Protein 8S1X (pdb70)

Secondary structure (DSSP, 8-state):
-PPPPP-TT-GGGGPPPBPPS---HHHHHHHHHHHHHHHHTT-SEEEGGGGT--BSEEEEE--TTS--EEEEEEEEEEES-S--EEEEE--TTSTT--EEEEE-SEEEEEEE-TTS-EEEEEEETHHHHHHHHHHHHHTT--GGGGS-HHHHHHHHHHHHHHHHHH-/-HHHHHHHHHH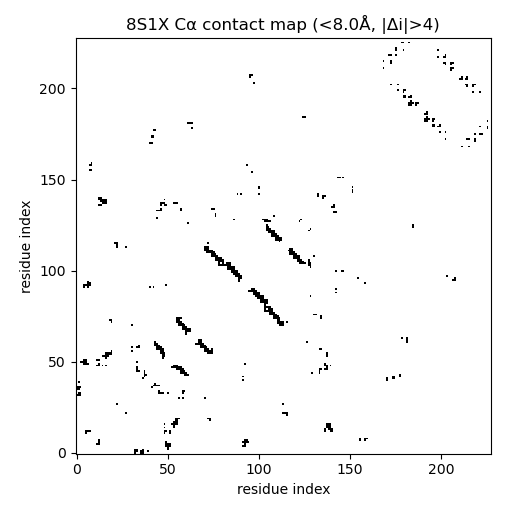HHHHHHHH--SHHHHHHHHHHHHHHHHHHHTT-HHHHHHHHHHHHHHHT-

Structure (mmCIF, N/CA/C/O backbone):
data_8S1X
#
_entry.id   8S1X
#
_cell.length_a   49.440
_cell.length_b   75.010
_cell.length_c   83.160
_cell.angle_alpha   90.000
_cell.angle_beta   90.000
_cell.angle_gamma   90.000
#
_symmetry.space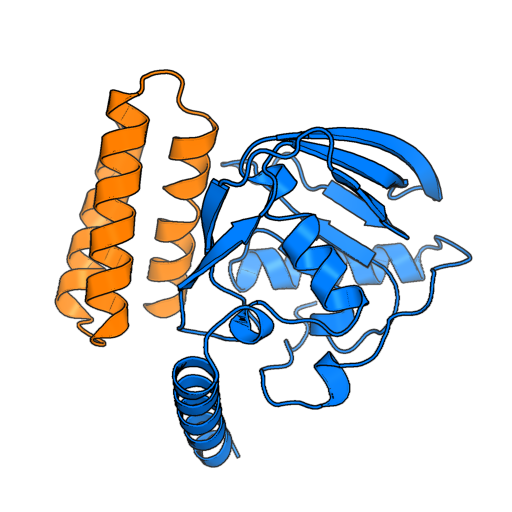_group_name_H-M   'P 21 21 21'
#
loop_
_entity.id
_entity.type
_entity.pdbx_description
1 polymer 'Peptide deformylase'
2 polymer DBAct553_1
3 non-polymer 'ZINC ION'
4 non-polymer ACTINONIN
5 non-polymer 'FORMIC ACID'
6 non-polymer 'PHOSPHATE ION'
7 non-polymer 'POTASSIUM ION'
8 water water
#
loop_
_atom_site.group_PDB
_atom_site.id
_atom_site.type_symbol
_atom_site.label_atom_id
_atom_site.label_alt_id
_atom_site.label_comp_id
_atom_site.label_asym_id
_atom_site.label_entity_id
_atom_site.label_seq_id
_atom_site.pdbx_PDB_ins_code
_atom_site.Cartn_x
_atom_site.Cartn_y
_atom_site.Cartn_z
_atom_site.occupancy
_atom_site.B_iso_or_equiv
_atom_site.auth_seq_id
_atom_site.auth_comp_id
_atom_site.auth_asym_id
_atom_site.auth_atom_id
_atom_site.pdbx_PDB_model_num
ATOM 1 N N . ALA A 1 2 ? 6.09200 -2.18100 30.33200 1.000 55.98566 2 ALA A N 1
ATOM 2 C CA . ALA A 1 2 ? 7.36700 -2.87100 30.13400 1.000 52.28258 2 ALA A CA 1
ATOM 3 C C . ALA A 1 2 ? 7.18100 -4.06300 29.18900 1.000 50.40341 2 ALA A C 1
ATOM 4 O O . ALA A 1 2 ? 6.08100 -4.60500 29.08700 1.000 50.47974 2 ALA A O 1
ATOM 10 N N . ILE A 1 3 ? 8.25000 -4.46900 28.50600 1.000 44.47902 3 ILE A N 1
ATOM 11 C CA . ILE A 1 3 ? 8.19500 -5.62000 27.61100 1.000 49.45856 3 ILE A CA 1
ATOM 12 C C . ILE A 1 3 ? 8.46700 -6.88100 28.42200 1.000 49.39013 3 ILE A C 1
ATOM 13 O O . ILE A 1 3 ? 9.49200 -6.97400 29.10000 1.000 55.96197 3 ILE A O 1
ATOM 29 N N . LEU A 1 4 ? 7.57200 -7.84600 28.33800 1.000 41.05755 4 LEU A N 1
ATOM 30 C CA . LEU A 1 4 ? 7.70200 -9.11800 29.02200 1.000 49.41382 4 LEU A CA 1
ATOM 31 C C . LEU A 1 4 ? 8.28800 -10.18300 28.09700 1.000 52.65631 4 LEU A C 1
ATOM 32 O O . LEU A 1 4 ? 8.10900 -10.14800 26.87500 1.000 49.88756 4 LEU A O 1
ATOM 48 N N . ASN A 1 5 ? 8.99000 -11.13700 28.69600 1.000 47.77152 5 ASN A N 1
ATOM 49 C CA . ASN A 1 5 ? 9.51800 -12.27100 27.95300 1.000 44.68167 5 ASN A CA 1
ATOM 50 C C . ASN A 1 5 ? 8.39900 -13.25100 27.60700 1.000 48.95850 5 ASN A C 1
ATOM 51 O O . ASN A 1 5 ? 7.55000 -13.56900 28.44700 1.000 47.19250 5 ASN A O 1
ATOM 62 N N . ILE A 1 6 ? 8.41100 -13.73700 26.36500 1.000 41.20494 6 ILE A N 1
ATOM 63 C CA . ILE A 1 6 ? 7.40800 -14.66900 25.87500 1.000 41.48655 6 ILE A CA 1
ATOM 64 C C . ILE A 1 6 ? 7.98400 -16.07900 25.89800 1.000 46.03183 6 ILE A C 1
ATOM 65 O O . ILE A 1 6 ? 9.01000 -16.35100 25.26400 1.000 48.32158 6 ILE A O 1
ATOM 81 N N . LEU A 1 7 ? 7.32000 -16.98100 26.61900 1.000 47.95049 7 LEU A N 1
ATOM 82 C CA . LEU A 1 7 ? 7.72800 -18.38100 26.64100 1.000 41.26811 7 LEU A CA 1
ATOM 83 C C . LEU A 1 7 ? 7.52600 -19.02400 25.27000 1.000 40.86016 7 LEU A C 1
ATOM 84 O O . LEU A 1 7 ? 6.59900 -18.68600 24.53000 1.000 44.21583 7 LEU A O 1
ATOM 100 N N . GLU A 1 8 ? 8.39700 -19.97200 24.94100 1.000 41.16809 8 GLU A N 1
ATOM 101 C CA . GLU A 1 8 ? 8.33700 -20.68100 23.66200 1.000 48.76637 8 GLU A CA 1
ATOM 102 C C . GLU A 1 8 ? 8.24800 -22.18700 23.84900 1.000 48.38475 8 GLU A C 1
ATOM 103 O O . GLU A 1 8 ? 8.99600 -22.76400 24.64700 1.000 44.45007 8 GLU A O 1
ATOM 115 N N . PHE A 1 9 ? 7.34900 -22.81500 23.09200 1.000 45.03435 9 PHE A N 1
ATOM 116 C CA . PHE A 1 9 ? 7.30000 -24.26500 22.94500 1.000 41.92608 9 PHE A CA 1
ATOM 117 C C . PHE A 1 9 ? 8.70900 -24.79600 22.69000 1.000 46.58453 9 PHE A C 1
ATOM 118 O O . PHE A 1 9 ? 9.45300 -24.20300 21.90300 1.000 49.06115 9 PHE A O 1
ATOM 135 N N . PRO A 1 10 ? 9.12400 -25.89400 23.33500 1.000 46.33977 10 PRO A N 1
ATOM 136 C CA . PRO A 1 10 ? 8.38900 -26.80300 24.23400 1.000 52.43260 10 PRO A CA 1
ATOM 137 C C . PRO A 1 10 ? 8.52400 -26.53000 25.73100 1.000 52.14046 10 PRO A C 1
ATOM 138 O O . PRO A 1 10 ? 8.51100 -27.46400 26.53400 1.000 55.93039 10 PRO A O 1
ATOM 149 N N . ASP A 1 11 ? 8.63200 -25.26800 26.14500 1.000 49.61121 11 ASP A N 1
ATOM 150 C CA . ASP A 1 11 ? 8.68700 -24.93200 27.56200 1.000 50.07442 11 ASP A CA 1
ATOM 151 C C . ASP A 1 11 ? 7.47300 -25.51200 28.29300 1.000 51.11139 11 ASP A C 1
ATOM 152 O O . ASP A 1 11 ? 6.32900 -25.21700 27.91400 1.000 46.97405 11 ASP A O 1
ATOM 161 N N . PRO A 1 12 ? 7.67600 -26.29000 29.36200 1.000 50.98506 12 PRO A N 1
ATOM 162 C CA . PRO A 1 12 ? 6.52600 -26.92000 30.03300 1.000 51.79568 12 PRO A CA 1
ATOM 163 C C . PRO A 1 12 ? 5.62100 -25.93900 30.75300 1.000 52.97740 12 PRO A C 1
ATOM 164 O O . PRO A 1 12 ? 4.48000 -26.29400 31.07600 1.000 51.69567 12 PRO A O 1
ATOM 175 N N . ARG A 1 13 ? 6.09100 -24.73400 31.03900 1.000 50.31393 13 ARG A N 1
ATOM 176 C CA . ARG A 1 13 ? 5.25100 -23.77000 31.73300 1.000 52.94056 13 ARG A CA 1
ATOM 177 C C . ARG A 1 13 ? 4.10100 -23.29700 30.85900 1.000 47.76099 13 ARG A C 1
ATOM 178 O O . ARG A 1 13 ? 3.10800 -22.79700 31.39000 1.000 50.06127 13 ARG A O 1
ATOM 199 N N . LEU A 1 14 ? 4.20100 -23.46200 29.53900 1.000 47.17408 14 LEU A N 1
ATOM 200 C CA . LEU A 1 14 ? 3.05900 -23.17600 28.68500 1.000 40.29167 14 LEU A CA 1
ATOM 201 C C . LEU A 1 14 ? 1.93500 -24.19200 28.84200 1.000 43.79999 14 LEU A C 1
ATOM 202 O O . LEU A 1 14 ? 0.85200 -23.98200 28.27200 1.000 45.36860 14 LEU A O 1
ATOM 218 N N . ARG A 1 15 ? 2.16000 -25.29400 29.56900 1.000 43.13675 15 ARG A N 1
ATOM 219 C CA . ARG A 1 15 ? 1.09800 -26.27100 29.79800 1.000 44.58166 15 ARG A CA 1
ATOM 220 C C . ARG A 1 15 ? 0.33600 -26.00200 31.09400 1.000 50.90610 15 ARG A C 1
ATOM 221 O O . ARG A 1 15 ? -0.59400 -26.75100 31.41900 1.000 53.82751 15 ARG A O 1
ATOM 242 N N . THR A 1 16 ? 0.71500 -24.96700 31.83600 1.000 50.02179 16 THR A N 1
ATOM 243 C CA . THR A 1 16 ? 0.02700 -24.61400 33.06800 1.000 53.96963 16 THR A CA 1
ATOM 244 C C . THR A 1 16 ? -1.38200 -24.12900 32.76300 1.000 52.88002 16 THR A C 1
ATOM 245 O O . THR A 1 16 ? -1.60300 -23.34800 31.83300 1.000 47.90311 16 THR A O 1
ATOM 256 N N . ILE A 1 17 ? -2.33800 -24.58400 33.55800 1.000 51.46670 17 ILE A N 1
ATOM 257 C CA . ILE A 1 17 ? -3.71100 -24.10000 33.45400 1.000 52.75106 17 ILE A CA 1
ATOM 258 C C . ILE A 1 17 ? -3.83700 -22.84500 34.30700 1.000 53.33271 17 ILE A C 1
ATOM 259 O O . ILE A 1 17 ? -3.61300 -22.88900 35.52100 1.000 51.35616 17 ILE A O 1
ATOM 275 N N . ALA A 1 18 ? -4.21200 -21.73500 33.68600 1.000 47.26356 18 ALA A N 1
ATOM 276 C CA . ALA A 1 18 ? -4.26200 -20.46800 34.39500 1.000 52.68526 18 ALA A CA 1
ATOM 277 C C . ALA A 1 18 ? -5.42100 -20.44200 35.39200 1.000 53.86435 18 ALA A C 1
ATOM 278 O O . ALA A 1 18 ? -6.48100 -21.03900 35.16700 1.000 52.60631 18 ALA A O 1
ATOM 285 N N . LYS A 1 19 ? -5.21200 -19.75400 36.48200 1.000 52.48261 19 LYS A N 1
ATOM 286 C CA . LYS A 1 19 ? -6.21300 -19.58700 37.52100 1.000 51.82727 19 LYS A CA 1
ATOM 287 C C . LYS A 1 19 ? -7.07500 -18.35800 37.24800 1.000 52.08256 19 LYS A C 1
ATOM 288 O O . LYS A 1 19 ? -6.59300 -17.34900 36.72400 1.000 54.64076 19 LYS A O 1
ATOM 307 N N . PRO A 1 20 ? -8.36100 -18.39400 37.60500 1.000 60.32302 20 PRO A N 1
ATOM 308 C CA . PRO A 1 20 ? -9.20700 -17.20800 37.39700 1.000 59.29658 20 PRO A CA 1
ATOM 309 C C . PRO A 1 20 ? -8.73000 -16.02000 38.22000 1.000 60.74413 20 PRO A C 1
ATOM 310 O O . PRO A 1 20 ? -8.20200 -16.17100 39.32100 1.000 55.57245 20 PRO A O 1
ATOM 321 N N . VAL A 1 21 ? -8.91900 -14.83100 37.66000 1.000 58.14118 21 VAL A N 1
ATOM 322 C CA . VAL A 1 21 ? -8.72800 -13.58500 38.39700 1.000 60.31776 21 VAL A CA 1
ATOM 323 C C . VAL A 1 21 ? -9.93400 -13.37500 39.29200 1.000 62.54960 21 VAL A C 1
ATOM 324 O O . VAL A 1 21 ? -11.07900 -13.48400 38.84300 1.000 66.29479 21 VAL A O 1
ATOM 337 N N . GLU A 1 22 ? -9.68900 -13.09500 40.56500 1.000 64.84198 22 GLU A N 1
ATOM 338 C CA . GLU A 1 22 ? -10.77400 -12.85500 41.50400 1.000 75.19059 22 GLU A CA 1
ATOM 339 C C . GLU A 1 22 ? -11.02200 -11.37900 41.74700 1.000 75.87489 22 GLU A C 1
ATOM 340 O O . GLU A 1 22 ? -12.15100 -10.99900 42.06700 1.000 80.20962 22 GLU A O 1
ATOM 352 N N . VAL A 1 23 ? -10.00500 -10.54100 41.56400 1.000 72.70082 23 VAL A N 1
ATOM 353 C CA . VAL A 1 23 ? -10.13000 -9.10000 41.74100 1.000 75.02215 23 VAL A CA 1
ATOM 354 C C . VAL A 1 23 ? -9.37700 -8.41500 40.60900 1.000 67.86603 23 VAL A C 1
ATOM 355 O O . VAL A 1 23 ? -8.20700 -8.72600 40.36700 1.000 66.55008 23 VAL A O 1
ATOM 368 N N . VAL A 1 24 ? -10.03800 -7.49200 39.91400 1.000 64.94989 24 VAL A N 1
ATOM 369 C CA . VAL A 1 24 ? -9.43700 -6.73200 38.83600 1.000 62.53381 24 VAL A CA 1
ATOM 370 C C . VAL A 1 24 ? -8.93600 -5.42500 39.44700 1.000 73.20351 24 VAL A C 1
ATOM 371 O O . VAL A 1 24 ? -9.63300 -4.40500 39.43200 1.000 79.56480 24 VAL A O 1
ATOM 384 N N . ASP A 1 25 ? -7.73000 -5.46200 40.00400 1.000 72.21919 25 ASP A N 1
ATOM 385 C CA . ASP A 1 25 ? -7.13900 -4.30900 40.65300 1.000 74.65369 25 ASP A CA 1
ATOM 386 C C . ASP A 1 25 ? -6.14200 -3.63000 39.71600 1.000 75.49589 25 ASP A C 1
ATOM 387 O O . ASP A 1 25 ? -5.97100 -4.01100 38.55600 1.00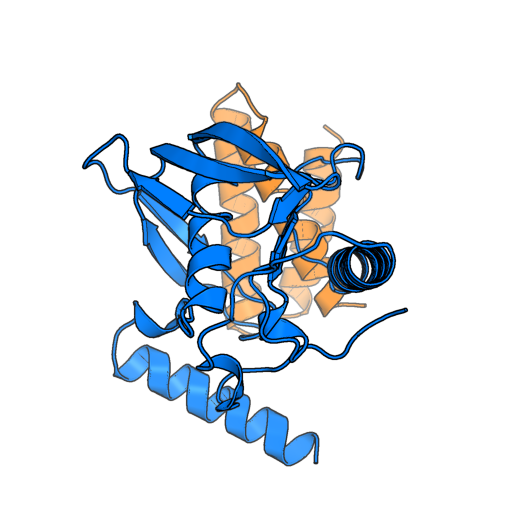0 69.29778 25 ASP A O 1
ATOM 396 N N . ASP A 1 26 ? -5.48000 -2.59200 40.23100 1.000 76.61708 26 ASP A N 1
ATOM 397 C CA . ASP A 1 26 ? -4.51300 -1.86100 39.42000 1.000 80.22278 26 ASP A CA 1
ATOM 398 C C . ASP A 1 26 ? -3.30600 -2.72200 39.07500 1.000 73.15088 26 ASP A C 1
ATOM 399 O O . ASP A 1 26 ? -2.66200 -2.49300 38.04400 1.000 70.24526 26 ASP A O 1
ATOM 408 N N . ALA A 1 27 ? -2.97500 -3.69800 39.92500 1.000 66.90802 27 ALA A N 1
ATOM 409 C CA . ALA A 1 27 ? -1.92500 -4.64700 39.57900 1.000 70.76901 27 ALA A CA 1
ATOM 410 C C . ALA A 1 27 ? -2.32000 -5.50200 38.37600 1.000 66.68431 27 ALA A C 1
ATOM 411 O O . ALA A 1 27 ? -1.45400 -5.88900 37.58300 1.000 64.75776 27 ALA A O 1
ATOM 418 N N . VAL A 1 28 ? -3.60700 -5.81500 38.23100 1.000 60.09405 28 VAL A N 1
ATOM 419 C CA . VAL A 1 28 ? -4.05300 -6.52000 37.03500 1.000 58.07802 28 VAL A CA 1
ATOM 420 C C . VAL A 1 28 ? -3.94600 -5.60500 35.82000 1.000 59.52029 28 VAL A C 1
ATOM 421 O O . VAL A 1 28 ? -3.45200 -6.01700 34.76100 1.000 54.94343 28 VAL A O 1
ATOM 434 N N . ARG A 1 29 ? -4.37800 -4.34600 35.96100 1.000 59.60451 29 ARG A N 1
ATOM 435 C CA . ARG A 1 29 ? -4.32100 -3.40600 34.84700 1.000 62.61803 29 ARG A CA 1
ATOM 436 C C . ARG A 1 29 ? -2.88900 -3.09400 34.44000 1.000 57.65428 29 ARG A C 1
ATOM 437 O O . ARG A 1 29 ? -2.62600 -2.83000 33.25900 1.000 53.52221 29 ARG A O 1
ATOM 458 N N . GLN A 1 30 ? -1.96000 -3.11200 35.39300 1.000 51.91675 30 GLN A N 1
ATOM 459 C CA . GLN A 1 30 ? -0.55700 -2.91400 35.06000 1.000 53.06689 30 GLN A CA 1
ATOM 460 C C . GLN A 1 30 ? -0.02300 -4.08300 34.24800 1.000 54.40916 30 GLN A C 1
ATOM 461 O O . GLN A 1 30 ? 0.74500 -3.88600 33.29200 1.000 52.19573 30 GLN A O 1
ATOM 475 N N . LEU A 1 31 ? -0.42400 -5.30300 34.61700 1.000 44.43427 31 LEU A N 1
ATOM 476 C CA . LEU A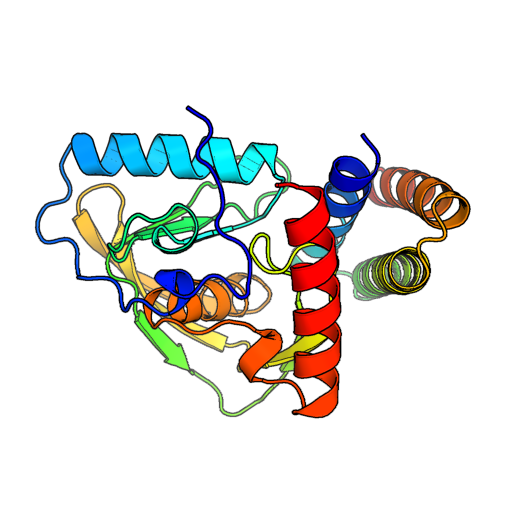 1 31 ? -0.06100 -6.48000 33.84300 1.000 44.86327 31 LEU A CA 1
ATOM 477 C C . LEU A 1 31 ? -0.65400 -6.40800 32.44200 1.000 50.45079 31 LEU A C 1
ATOM 478 O O . LEU A 1 31 ? 0.01700 -6.72100 31.44700 1.000 44.46323 31 LEU A O 1
ATOM 494 N N . ILE A 1 32 ? -1.93000 -6.02500 32.35500 1.000 45.39755 32 ILE A N 1
ATOM 495 C CA . ILE A 1 32 ? -2.57100 -5.86000 31.05100 1.000 46.60559 32 ILE A CA 1
ATOM 496 C C . ILE A 1 32 ? -1.79700 -4.85400 30.20100 1.000 48.56635 32 ILE A C 1
ATOM 497 O O . ILE A 1 32 ? -1.50300 -5.10500 29.02000 1.000 44.98697 32 ILE A O 1
ATOM 513 N N . ASP A 1 33 ? -1.41200 -3.72400 30.79600 1.000 41.76553 33 ASP A N 1
ATOM 514 C CA . ASP A 1 33 ? -0.66800 -2.71700 30.03500 1.000 45.24490 33 ASP A CA 1
ATOM 515 C C . ASP A 1 33 ? 0.66600 -3.27000 29.53700 1.000 46.86351 33 ASP A C 1
ATOM 516 O O . ASP A 1 33 ? 1.08600 -2.97700 28.40900 1.000 43.41836 33 ASP A O 1
ATOM 525 N N . ASP A 1 34 ? 1.36000 -4.06900 30.36500 1.000 44.66062 34 ASP A N 1
ATOM 526 C CA . ASP A 1 34 ? 2.59800 -4.67900 29.89300 1.000 43.55785 34 ASP A CA 1
ATOM 527 C C . ASP A 1 34 ? 2.31900 -5.73000 28.82100 1.000 42.12084 34 ASP A C 1
ATOM 528 O O . ASP A 1 34 ? 3.10600 -5.88000 27.88300 1.000 40.36800 34 ASP A O 1
ATOM 537 N N . MET A 1 35 ? 1.20600 -6.46800 28.94400 1.000 40.14692 35 MET A N 1
ATOM 538 C CA . MET A 1 35 ? 0.85900 -7.45200 27.92300 1.000 40.20745 35 MET A CA 1
ATOM 539 C C . MET A 1 35 ? 0.61300 -6.77800 26.58000 1.000 37.93613 35 MET A C 1
ATOM 540 O O . MET A 1 35 ? 1.04400 -7.28600 25.53800 1.000 38.60463 35 MET A O 1
ATOM 554 N N . PHE A 1 36 ? -0.04800 -5.61700 26.58100 1.000 38.21248 36 PHE A N 1
ATOM 555 C CA . PHE A 1 36 ? -0.28600 -4.89600 25.33300 1.000 40.92596 36 PHE A CA 1
ATOM 556 C C . PHE A 1 36 ? 1.02600 -4.41600 24.72000 1.000 42.98673 36 PHE A C 1
ATOM 557 O O . PHE A 1 36 ? 1.27900 -4.60700 23.52200 1.000 39.68371 36 PHE A O 1
ATOM 574 N N . GLU A 1 37 ? 1.87000 -3.77700 25.53100 1.000 39.53369 37 GLU A N 1
ATOM 575 C CA . GLU A 1 37 ? 3.17900 -3.35400 25.05000 1.000 44.93960 37 GLU A CA 1
ATOM 576 C C . GLU A 1 37 ? 3.94800 -4.51800 24.42700 1.000 41.27863 37 GLU A C 1
ATOM 577 O O . GLU A 1 37 ? 4.53000 -4.37600 23.34700 1.000 39.63107 37 GLU A O 1
ATOM 589 N N . THR A 1 38 ? 3.98600 -5.66700 25.11700 1.000 39.65475 38 THR A N 1
ATOM 590 C CA . THR A 1 38 ? 4.67600 -6.84700 24.60000 1.000 41.40233 38 THR A CA 1
ATOM 591 C C . THR A 1 38 ? 4.06100 -7.29000 23.27900 1.000 41.66552 38 THR A C 1
ATOM 592 O O . THR A 1 38 ? 4.76600 -7.57600 22.30900 1.000 39.93637 38 THR A O 1
ATOM 603 N N . MET A 1 39 ? 2.72800 -7.34900 23.23700 1.000 38.92309 39 MET A N 1
ATOM 604 C CA . MET A 1 39 ? 2.01200 -7.76300 22.03500 1.000 36.94390 39 MET A CA 1
ATOM 605 C C . MET A 1 39 ? 2.29600 -6.82500 20.87000 1.000 40.47854 39 MET A C 1
ATOM 606 O O . MET A 1 39 ? 2.64600 -7.27100 19.76500 1.000 40.75752 39 MET A O 1
ATOM 620 N N . TYR A 1 40 ? 2.14000 -5.51500 21.08400 1.000 40.48643 40 TYR A N 1
ATOM 621 C CA . TYR A 1 40 ? 2.34600 -4.58600 19.97800 1.000 43.40257 40 TYR A CA 1
ATOM 622 C C . TYR A 1 40 ? 3.77900 -4.62500 19.46300 1.000 46.52926 40 TYR A C 1
ATOM 623 O O . TYR A 1 40 ? 4.01500 -4.38500 18.27000 1.000 40.90227 40 TYR A O 1
ATOM 641 N N . GLU A 1 41 ? 4.74100 -4.90600 20.33900 1.000 41.33654 41 GLU A N 1
ATOM 642 C CA . GLU A 1 41 ? 6.14800 -4.90600 19.94000 1.000 53.54326 41 GLU A CA 1
ATOM 643 C C . GLU A 1 41 ? 6.57600 -6.20300 19.26100 1.000 48.46897 41 GLU A C 1
ATOM 644 O O . GLU A 1 41 ? 7.55400 -6.19900 18.51000 1.000 46.99248 41 GLU A O 1
ATOM 656 N N . ALA A 1 42 ? 5.86900 -7.30000 19.49600 1.000 40.14955 42 ALA A N 1
ATOM 657 C CA . ALA A 1 42 ? 6.29500 -8.59700 18.97000 1.000 44.64219 42 ALA A CA 1
ATOM 658 C C . ALA A 1 42 ? 6.50000 -8.59500 17.45400 1.000 43.24992 42 ALA A C 1
ATOM 659 O O . ALA A 1 42 ? 7.57900 -9.00700 17.00300 1.000 42.38403 42 ALA A O 1
ATOM 666 N N . PRO A 1 43 ? 5.53500 -8.20100 16.62000 1.000 38.93625 43 PRO A N 1
ATOM 667 C CA . PRO A 1 43 ? 4.14100 -7.86400 16.88500 1.000 38.93362 43 PRO A CA 1
ATOM 668 C C . PRO A 1 43 ? 3.20600 -9.06700 16.78700 1.000 38.70990 43 PRO A C 1
ATOM 669 O O . PRO A 1 43 ? 3.48300 -10.03200 16.07500 1.000 39.48368 43 PRO A O 1
ATOM 680 N N . GLY A 1 44 ? 2.09300 -9.00000 17.51900 1.000 33.90143 44 GLY A N 1
ATOM 681 C CA . GLY A 1 44 ? 1.02400 -9.96900 17.40700 1.000 39.01784 44 GLY A CA 1
ATOM 682 C C . GLY A 1 44 ? -0.30400 -9.25800 17.57600 1.000 37.55450 44 GLY A C 1
ATOM 683 O O . GLY A 1 44 ? -0.33900 -8.07000 17.88300 1.000 38.43882 44 GLY A O 1
ATOM 687 N N . ILE A 1 45 ? -1.40300 -9.99700 17.36200 1.000 35.23580 45 ILE A N 1
ATOM 688 C CA . ILE A 1 45 ? -2.72100 -9.40300 17.52000 1.000 36.64387 45 ILE A CA 1
ATOM 689 C C . ILE A 1 45 ? -3.41700 -9.83500 18.79400 1.000 36.27277 45 ILE A C 1
ATOM 690 O O . ILE A 1 45 ? -4.52900 -9.36000 19.07700 1.000 38.93098 45 ILE A O 1
ATOM 706 N N . GLY A 1 46 ? -2.80300 -10.69900 19.57800 1.000 36.40436 46 GLY A N 1
ATOM 707 C CA . GLY A 1 46 ? -3.36500 -11.11200 20.85200 1.000 34.17778 46 GLY A CA 1
ATOM 708 C C . GLY A 1 46 ? -2.25900 -11.64700 21.71800 1.000 35.67796 46 GLY A C 1
ATOM 709 O O . GLY A 1 46 ? -1.15500 -11.89600 21.24600 1.000 38.13615 46 GLY A O 1
ATOM 713 N N . LEU A 1 47 ? -2.55800 -11.80200 23.01100 1.000 38.54146 47 LEU A N 1
ATOM 714 C CA . LEU A 1 47 ? -1.59700 -12.39200 23.92900 1.000 36.14644 47 LEU A CA 1
ATOM 715 C C . LEU A 1 47 ? -2.35400 -12.88300 25.15800 1.000 42.66827 47 LEU A C 1
ATOM 716 O O . LEU A 1 47 ? -3.25400 -12.20000 25.64400 1.000 39.14943 47 LEU A O 1
ATOM 732 N N . ALA A 1 48 ? -1.96600 -14.05400 25.64500 1.000 34.86207 48 ALA A N 1
ATOM 733 C CA . ALA A 1 48 ? -2.48100 -14.63400 26.88100 1.000 42.32350 48 ALA A CA 1
ATOM 734 C C . ALA A 1 48 ? -1.42200 -14.55300 27.97200 1.000 39.76793 48 ALA A C 1
ATOM 735 O O . ALA A 1 48 ? -0.22900 -14.67300 27.69700 1.000 40.00480 48 ALA A O 1
ATOM 742 N N . ALA A 1 49 ? -1.85800 -14.31900 29.21600 1.000 39.42578 49 ALA A N 1
ATOM 743 C CA . ALA A 1 49 ? -0.89700 -14.15400 30.29800 1.000 43.18413 49 ALA A CA 1
ATOM 744 C C . ALA A 1 49 ? -0.00800 -15.38800 30.46300 1.000 45.74759 49 ALA A C 1
ATOM 745 O O . ALA A 1 49 ? 1.17000 -15.25800 30.83700 1.000 41.29179 49 ALA A O 1
ATOM 752 N N . THR A 1 50 ? -0.55000 -16.57800 30.20400 1.000 39.60738 50 THR A N 1
ATOM 753 C CA . THR A 1 50 ? 0.24900 -17.79700 30.23700 1.000 38.82308 50 THR A CA 1
ATOM 754 C C . THR A 1 50 ? 1.53100 -17.63400 29.42100 1.000 42.29454 50 THR A C 1
ATOM 755 O O . THR A 1 50 ? 2.59400 -18.14200 29.80100 1.000 42.87356 50 THR A O 1
ATOM 766 N N . GLN A 1 51 ? 1.45100 -16.92600 28.29100 1.000 42.94725 51 GLN A N 1
ATOM 767 C CA . GLN A 1 51 ? 2.60300 -16.78500 27.41500 1.000 35.95694 51 GLN A CA 1
ATOM 768 C C . GLN A 1 51 ? 3.70200 -15.92200 28.01700 1.000 40.75752 51 GLN A C 1
ATOM 769 O O . GLN A 1 51 ? 4.84700 -16.00300 27.56100 1.000 43.56838 51 GLN A O 1
ATOM 783 N N . VAL A 1 52 ? 3.38500 -15.08100 29.00100 1.000 40.83911 52 VAL A N 1
ATOM 784 C CA . VAL A 1 52 ? 4.39900 -14.25300 29.65300 1.000 42.79987 52 VAL A CA 1
ATOM 785 C C . VAL A 1 52 ? 4.61700 -14.78600 31.06600 1.000 43.21571 52 VAL A C 1
ATOM 786 O O . VAL A 1 52 ? 5.03300 -14.04900 31.97000 1.000 42.89725 52 VAL A O 1
ATOM 799 N N . ASN A 1 53 ? 4.35400 -16.07400 31.24300 1.000 46.95563 53 ASN A N 1
ATOM 800 C CA . ASN A 1 53 ? 4.61400 -16.80100 32.49000 1.000 45.07646 53 ASN A CA 1
ATOM 801 C C . ASN A 1 53 ? 3.81500 -16.25500 33.66200 1.000 46.19238 53 ASN A C 1
ATOM 802 O O . ASN A 1 53 ? 4.26200 -16.31600 34.81000 1.000 48.84007 53 ASN A O 1
ATOM 813 N N . VAL A 1 54 ? 2.63600 -15.70300 33.40100 1.000 46.46610 54 VAL A N 1
ATOM 814 C CA . VAL A 1 54 ? 1.72200 -15.27200 34.45700 1.000 51.40880 54 VAL A CA 1
ATOM 815 C C . VAL A 1 54 ? 0.46400 -16.11300 34.29100 1.000 51.46143 54 VAL A C 1
ATOM 816 O O . VAL A 1 54 ? -0.25600 -15.98300 33.29600 1.000 48.39001 54 VAL A O 1
ATOM 829 N N . HIS A 1 55 ? 0.20100 -16.99200 35.23800 1.000 47.95838 55 HIS A N 1
ATOM 830 C CA . HIS A 1 55 ? -0.78500 -18.05500 35.01700 1.000 50.81399 55 HIS A CA 1
ATOM 831 C C . HIS A 1 55 ? -2.12400 -17.67200 35.63400 1.000 55.55929 55 HIS A C 1
ATOM 832 O O . HIS A 1 55 ? -2.66800 -18.31700 36.52800 1.000 55.47770 55 HIS A O 1
ATOM 846 N N . LYS A 1 56 ? -2.63000 -16.55400 35.09900 1.000 51.49038 56 LYS A N 1
ATOM 847 C CA . LYS A 1 56 ? -3.94300 -16.00500 35.39600 1.000 50.93505 56 LYS A CA 1
ATOM 848 C C . LYS A 1 56 ? -4.72000 -15.88700 34.09300 1.000 51.71146 56 LYS A C 1
ATOM 849 O O . LYS A 1 56 ? -4.12700 -15.75200 33.01000 1.000 46.18185 56 LYS A O 1
ATOM 868 N N . ARG A 1 57 ? -6.04900 -15.91900 34.19400 1.000 50.38236 57 ARG A N 1
ATOM 869 C CA . ARG A 1 57 ? -6.90300 -16.02200 32.99800 1.000 51.22719 57 ARG A CA 1
ATOM 870 C C . ARG A 1 57 ? -7.16700 -14.61900 32.45600 1.000 49.10852 57 ARG A C 1
ATOM 871 O O . ARG A 1 57 ? -8.19300 -13.98700 32.72900 1.000 46.79508 57 ARG A O 1
ATOM 892 N N . ILE A 1 58 ? -6.20500 -14.13600 31.66200 1.000 44.43691 58 ILE A N 1
ATOM 893 C CA . ILE A 1 58 ? -6.20400 -12.78100 31.12000 1.000 43.93685 58 ILE A CA 1
ATOM 894 C C . ILE A 1 58 ? -5.74300 -12.85700 29.67800 1.000 44.66325 58 ILE A C 1
ATOM 895 O O . ILE A 1 58 ? -4.70400 -13.46100 29.39000 1.000 44.53692 58 ILE A O 1
ATOM 911 N N . VAL A 1 59 ? -6.52400 -12.261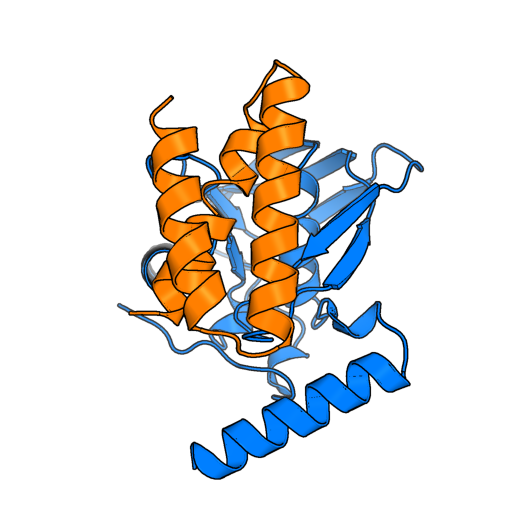00 28.78300 1.000 40.36010 59 VAL A N 1
ATOM 912 C CA . VAL A 1 59 ? -6.21000 -12.17900 27.36100 1.000 43.43416 59 VAL A CA 1
ATOM 913 C C . VAL A 1 59 ? -6.36400 -10.74400 26.89300 1.000 46.62664 59 VAL A C 1
ATOM 914 O O . VAL A 1 59 ? -7.31500 -10.05000 27.29000 1.000 42.83145 59 VAL A O 1
ATOM 927 N N . VAL A 1 60 ? -5.43200 -10.29500 26.03400 1.000 40.24693 60 VAL A N 1
ATOM 928 C CA . VAL A 1 60 ? -5.52600 -8.99000 25.41200 1.000 38.14931 60 VAL A CA 1
ATOM 929 C C . VAL A 1 60 ? -5.50100 -9.20000 23.90800 1.000 41.26811 60 VAL A C 1
ATOM 930 O O . VAL A 1 60 ? -5.02200 -10.22700 23.41300 1.000 35.82272 60 VAL A O 1
ATOM 943 N N . MET A 1 61 ? -5.98400 -8.19200 23.18500 1.000 39.35735 61 MET A N 1
ATOM 944 C CA . MET A 1 61 ? -6.15700 -8.30200 21.74600 1.000 39.66791 61 MET A CA 1
ATOM 945 C C . MET A 1 61 ? -6.28200 -6.91300 21.14700 1.000 37.16235 61 MET A C 1
ATOM 946 O O . MET A 1 61 ? -6.74900 -5.98100 21.81100 1.000 38.59673 61 MET A O 1
ATOM 960 N N . ASP A 1 62 ? -5.87200 -6.77800 19.88300 1.000 33.21977 62 ASP A N 1
ATOM 961 C CA . ASP A 1 62 ? -6.19600 -5.57900 19.12000 1.000 34.54098 62 ASP A CA 1
ATOM 962 C C . ASP A 1 62 ? -6.28900 -5.98400 17.65500 1.000 38.79939 62 ASP A C 1
ATOM 963 O O . ASP A 1 62 ? -5.26400 -6.32300 17.04900 1.000 37.51502 62 ASP A O 1
ATOM 972 N N . LEU A 1 63 ? -7.50900 -5.97900 17.10200 1.000 37.41501 63 LEU A N 1
ATOM 973 C CA . LEU A 1 63 ? -7.73400 -6.35000 15.70800 1.000 36.61755 63 LEU A CA 1
ATOM 974 C C . LEU A 1 63 ? -8.00100 -5.13100 14.82000 1.000 45.02908 63 LEU A C 1
ATOM 975 O O . LEU A 1 63 ? -8.51900 -5.27900 13.70900 1.000 44.12898 63 LEU A O 1
ATOM 991 N N . SER A 1 64 ? -7.65000 -3.95000 15.28500 1.000 40.49170 64 SER A N 1
ATOM 992 C CA . SER A 1 64 ? -7.78700 -2.72300 14.52300 1.000 48.17946 64 SER A CA 1
ATOM 993 C C . SER A 1 64 ? -6.51600 -2.44700 13.73100 1.000 46.42136 64 SER A C 1
ATOM 994 O O . SER A 1 64 ? -5.41300 -2.77400 14.15200 1.000 45.02908 64 SER A O 1
ATOM 1002 N N . GLU A 1 65 ? -6.68400 -1.83800 12.56300 1.000 47.10565 65 GLU A N 1
ATOM 1003 C CA . GLU A 1 65 ? -5.52500 -1.50100 11.74000 1.000 50.65081 65 GLU A CA 1
ATOM 1004 C C . GLU A 1 65 ? -4.72600 -0.34400 12.31100 1.000 54.01174 65 GLU A C 1
ATOM 1005 O O . GLU A 1 65 ? -3.53000 -0.25000 12.02000 1.000 63.07862 65 GLU A O 1
ATOM 1017 N N . ASP A 1 66 ? -5.33800 0.49300 13.16700 1.000 52.96951 66 ASP A N 1
ATOM 1018 C CA . ASP A 1 66 ? -4.68000 1.67400 13.73000 1.000 54.79078 66 ASP A CA 1
ATOM 1019 C C . ASP A 1 66 ? -4.51100 1.60300 15.24500 1.000 55.73563 66 ASP A C 1
ATOM 1020 O O . ASP A 1 66 ? -4.35500 2.64200 15.89300 1.000 57.58059 66 ASP A O 1
ATOM 1029 N N . LYS A 1 67 ? -4.52600 0.40700 15.83200 1.000 57.84641 67 LYS A N 1
ATOM 1030 C CA . LYS A 1 67 ? -4.30000 0.25100 17.27100 1.000 49.17432 67 LYS A CA 1
ATOM 1031 C C . LYS A 1 67 ? -5.30200 1.05500 18.09200 1.000 49.82439 67 LYS A C 1
ATOM 1032 O O . LYS A 1 67 ? -4.96700 1.57500 19.17200 1.000 50.02968 67 LYS A O 1
ATOM 1051 N N . SER A 1 68 ? -6.52700 1.18400 17.59000 1.000 47.33989 68 SER A N 1
ATOM 1052 C CA . SER A 1 68 ? -7.55400 2.00200 18.22300 1.000 50.12706 68 SER A CA 1
ATOM 1053 C C . SER A 1 68 ? -8.55500 1.19500 19.04700 1.000 45.64231 68 SER A C 1
ATOM 1054 O O . SER A 1 68 ? -9.37000 1.79800 19.75300 1.000 45.92393 68 SER A O 1
ATOM 1062 N N . GLU A 1 69 ? -8.51000 -0.12500 18.99200 1.000 39.51000 69 GLU A N 1
ATOM 1063 C CA . GLU A 1 69 ? -9.49800 -0.97800 19.66200 1.000 45.03961 69 GLU A CA 1
ATOM 1064 C C . GLU A 1 69 ? -8.82500 -2.07500 20.48000 1.000 41.26284 69 GLU A C 1
ATOM 1065 O O . GLU A 1 69 ? -9.12900 -3.25500 20.33200 1.000 40.01269 69 GLU A O 1
ATOM 1077 N N . PRO A 1 70 ? -7.93200 -1.71200 21.39100 1.000 41.22336 70 PRO A N 1
ATOM 1078 C CA . PRO A 1 70 ? -7.41700 -2.71400 22.33500 1.000 39.48368 70 PRO A CA 1
ATOM 1079 C C . PRO A 1 70 ? -8.56800 -3.30900 23.13500 1.000 40.29957 70 PRO A C 1
ATOM 1080 O O . PRO A 1 70 ? -9.48300 -2.59700 23.56000 1.000 41.86555 70 PRO A O 1
ATOM 1091 N N . ARG A 1 71 ? -8.54400 -4.62000 23.30100 1.000 42.19190 71 ARG A N 1
ATOM 1092 C CA . ARG A 1 71 ? -9.62300 -5.33800 23.97600 1.000 42.39456 71 ARG A CA 1
ATOM 1093 C C . ARG A 1 71 ? -9.05800 -6.21500 25.08700 1.000 40.33905 71 ARG A C 1
ATOM 1094 O O . ARG A 1 71 ? -7.99800 -6.83100 24.93300 1.000 41.17862 71 ARG A O 1
ATOM 1115 N N . VAL A 1 72 ? -9.78200 -6.27700 26.20100 1.000 40.04691 72 VAL A N 1
ATOM 1116 C CA . VAL A 1 72 ? -9.39200 -7.05000 27.36800 1.000 38.10983 72 VAL A CA 1
ATOM 1117 C C . VAL A 1 72 ? -10.44900 -8.11600 27.61700 1.000 38.87045 72 VAL A C 1
ATOM 1118 O O . VAL A 1 72 ? -11.64800 -7.81500 27.60100 1.000 45.41597 72 VAL A O 1
ATOM 1131 N N . PHE A 1 73 ? -10.00700 -9.34700 27.86400 1.000 40.95228 73 PHE A N 1
ATOM 1132 C CA . PHE A 1 73 ? -10.88300 -10.47100 28.19400 1.000 42.14979 73 PHE A CA 1
ATOM 1133 C C . PHE A 1 73 ? -10.32900 -11.13500 29.44500 1.000 42.69196 73 PHE A C 1
ATOM 1134 O O . PHE A 1 73 ? -9.30300 -11.81900 29.39900 1.000 44.38427 73 PHE A O 1
ATOM 1151 N N . ILE A 1 74 ? -11.00600 -10.92700 30.57100 1.000 48.24263 74 ILE A N 1
ATOM 1152 C CA . ILE A 1 74 ? -10.60900 -11.50700 31.84700 1.000 48.74532 74 ILE A CA 1
ATOM 1153 C C . ILE A 1 74 ? -11.56000 -12.65900 32.15800 1.000 41.78133 74 ILE A C 1
ATOM 1154 O O . ILE A 1 74 ? -12.77600 -12.53200 31.98100 1.000 47.93996 74 ILE A O 1
ATOM 1170 N N . ASN A 1 75 ? -11.00600 -13.78400 32.59700 1.000 42.16295 75 ASN A N 1
ATOM 1171 C CA . ASN A 1 75 ? -11.75800 -15.01500 32.81300 1.000 48.32158 75 ASN A CA 1
ATOM 1172 C C . ASN A 1 75 ? -12.61900 -15.34700 31.58300 1.000 48.39264 75 ASN A C 1
ATOM 1173 O O . ASN A 1 75 ? -13.82600 -15.56100 31.71000 1.000 50.04021 75 ASN A O 1
ATOM 1184 N N . PRO A 1 76 ? -12.01100 -15.41900 30.40200 1.000 45.31070 76 PRO A N 1
ATOM 1185 C CA . PRO A 1 76 ? -12.79700 -15.62400 29.18600 1.000 45.15541 76 PRO A CA 1
ATOM 1186 C C . PRO A 1 76 ? -13.28700 -17.05100 29.05400 1.000 45.77654 76 PRO A C 1
ATOM 1187 O O . PRO A 1 76 ? -12.62100 -18.00400 29.45300 1.000 51.06139 76 PRO A O 1
ATOM 1198 N N . GLU A 1 77 ? -14.45700 -17.18500 28.45200 1.000 45.27911 77 GLU A N 1
ATOM 1199 C CA . GLU A 1 77 ? -15.01200 -18.45800 28.03200 1.000 54.26703 77 GLU A CA 1
ATOM 1200 C C . GLU A 1 77 ? -15.64100 -18.25200 26.66500 1.000 52.42734 77 GLU A C 1
ATOM 1201 O O . GLU A 1 77 ? -16.06900 -17.14200 26.33100 1.000 51.04559 77 GLU A O 1
ATOM 1213 N N . PHE A 1 78 ? -15.65700 -19.31500 25.85900 1.000 46.44767 78 PHE A N 1
ATOM 1214 C CA . PHE A 1 78 ? -16.29400 -19.26500 24.55000 1.000 48.28737 78 PHE A CA 1
ATOM 1215 C C . PHE A 1 78 ? -17.11800 -20.52800 24.35100 1.000 49.47172 78 PHE A C 1
ATOM 1216 O O . PHE A 1 78 ? -16.84600 -21.57100 24.95000 1.000 51.19824 78 PHE A O 1
ATOM 1233 N N . GLU A 1 79 ? -18.15000 -20.40800 23.51100 1.000 48.60056 79 GLU A N 1
ATOM 1234 C CA . GLU A 1 79 ? -19.05600 -21.49900 23.19500 1.000 54.45916 79 GLU A CA 1
ATOM 1235 C C . GLU A 1 79 ? -19.36600 -21.37300 21.70600 1.000 51.34037 79 GLU A C 1
ATOM 1236 O O . GLU A 1 79 ? -19.78900 -20.29600 21.25600 1.000 55.70142 79 GLU A O 1
ATOM 1248 N N . PRO A 1 80 ? -19.16500 -22.43100 20.91800 1.000 56.85682 80 PRO A N 1
ATOM 1249 C CA . PRO A 1 80 ? -19.49400 -22.35100 19.48500 1.000 57.40951 80 PRO A CA 1
ATOM 1250 C C . PRO A 1 80 ? -20.96700 -22.05900 19.24300 1.000 58.87548 80 PRO A C 1
ATOM 1251 O O . PRO A 1 80 ? -21.84100 -22.57200 19.94000 1.000 61.25734 80 PRO A O 1
ATOM 1262 N N . LEU A 1 81 ? -21.23500 -21.23100 18.22800 1.000 59.71242 81 LEU A N 1
ATOM 1263 C CA . LEU A 1 81 ? -22.58800 -20.98100 17.74700 1.000 62.79700 81 LEU A CA 1
ATOM 1264 C C . LEU A 1 81 ? -22.82800 -21.59400 16.36600 1.000 70.65058 81 LEU A C 1
ATOM 1265 O O . LEU A 1 81 ? -23.76900 -21.20100 15.66700 1.000 72.33499 81 LEU A O 1
ATOM 1281 N N . THR A 1 82 ? -21.98300 -22.54000 15.95700 1.000 66.28953 82 THR A N 1
ATOM 1282 C CA . THR A 1 82 ? -22.14700 -23.23900 14.69200 1.000 62.63909 82 THR A CA 1
ATOM 1283 C C . THR A 1 82 ? -21.35700 -24.53400 14.76700 1.000 65.38152 82 THR A C 1
ATOM 1284 O O . THR A 1 82 ? -20.35800 -24.62700 15.48300 1.000 65.54207 82 THR A O 1
ATOM 1295 N N . GLU A 1 83 ? -21.81400 -25.53000 14.02600 1.000 67.53441 83 GLU A N 1
ATOM 1296 C CA . GLU A 1 83 ? -21.03900 -26.74600 13.82200 1.000 71.85598 83 GLU A CA 1
ATOM 1297 C C . GLU A 1 83 ? -20.13900 -26.64500 12.59900 1.000 66.61062 83 GLU A C 1
ATOM 1298 O O . GLU A 1 83 ? -19.31400 -27.53600 12.38000 1.000 70.69005 83 GLU A O 1
ATOM 1310 N N . ASP A 1 84 ? -20.27300 -25.58200 11.81000 1.000 67.60811 84 ASP A N 1
ATOM 1311 C CA . ASP A 1 84 ? -19.39500 -25.37700 10.66800 1.000 69.94786 84 ASP A CA 1
ATOM 1312 C C . ASP A 1 84 ? -17.96500 -25.14400 11.13900 1.000 66.96856 84 ASP A C 1
ATOM 1313 O O . ASP A 1 84 ? -17.72000 -24.44600 12.13200 1.000 59.24131 84 ASP A O 1
ATOM 1322 N N . MET A 1 85 ? -17.02500 -25.73900 10.42200 1.000 70.87955 85 MET A N 1
ATOM 1323 C CA . MET A 1 85 ? -15.60700 -25.61300 10.71400 1.000 71.61385 85 MET A CA 1
ATOM 1324 C C . MET A 1 85 ? -14.94000 -24.86500 9.57600 1.000 70.84007 85 MET A C 1
ATOM 1325 O O . MET A 1 85 ? -15.19300 -25.15500 8.40200 1.000 72.05601 85 MET A O 1
ATOM 1339 N N . ASP A 1 86 ? -14.10400 -23.90400 9.92800 1.000 59.49661 86 ASP A N 1
ATOM 1340 C CA . ASP A 1 86 ? -13.30400 -23.18400 8.96200 1.000 56.39097 86 ASP A CA 1
ATOM 1341 C C . ASP A 1 86 ? -11.83300 -23.33700 9.31200 1.000 58.71757 86 ASP A C 1
ATOM 1342 O O . ASP A 1 86 ? -11.45700 -23.57100 10.46700 1.000 58.12013 86 ASP A O 1
ATOM 1351 N N . GLN A 1 87 ? -11.01100 -23.16700 8.29800 1.000 55.28821 87 GLN A N 1
ATOM 1352 C CA . GLN A 1 87 ? -9.56900 -23.25300 8.41100 1.000 58.02011 87 GLN A CA 1
ATOM 1353 C C . GLN A 1 87 ? -8.96000 -21.86400 8.48300 1.000 49.46909 87 GLN A C 1
ATOM 1354 O O . GLN A 1 87 ? -9.38600 -20.95300 7.77400 1.000 49.78228 87 GLN A O 1
ATOM 1368 N N . TYR A 1 88 ? -7.95300 -21.71000 9.33600 1.000 47.54517 88 TYR A N 1
ATOM 1369 C CA . TYR A 1 88 ? -7.17000 -20.49200 9.36900 1.000 43.31046 88 TYR A CA 1
ATOM 1370 C C . TYR A 1 88 ? -5.71000 -20.86200 9.59300 1.000 43.13675 88 TYR A C 1
ATOM 1371 O O . TYR A 1 88 ? -5.40100 -21.68900 10.45100 1.000 44.32110 88 TYR A O 1
ATOM 1389 N N . GLN A 1 89 ? -4.81800 -20.24400 8.82700 1.000 40.40221 89 GLN A N 1
ATOM 1390 C CA . GLN A 1 89 ? -3.38600 -20.51700 8.95800 1.000 40.50222 89 GLN A CA 1
ATOM 1391 C C . GLN A 1 89 ? -2.83700 -19.65400 10.08900 1.000 41.74711 89 GLN A C 1
ATOM 1392 O O . GLN A 1 89 ? -2.66700 -18.44200 9.93000 1.000 45.83444 89 GLN A O 1
ATOM 1406 N N . GLU A 1 90 ? -2.56000 -20.28400 11.22100 1.000 38.21248 90 GLU A N 1
ATOM 1407 C CA . GLU A 1 90 ? -2.23400 -19.60300 12.45700 1.000 39.80740 90 GLU A CA 1
ATOM 1408 C C . GLU A 1 90 ? -0.75100 -19.68700 12.77100 1.000 39.00731 90 GLU A C 1
ATOM 1409 O O . GLU A 1 90 ? -0.11700 -20.71200 12.51800 1.000 42.54984 90 GLU A O 1
ATOM 1421 N N . GLY A 1 91 ? -0.21400 -18.59000 13.30800 1.000 36.71493 91 GLY A N 1
ATOM 1422 C CA . GLY A 1 91 ? 1.06600 -18.59600 13.97300 1.000 39.24155 91 GLY A CA 1
ATOM 1423 C C . GLY A 1 91 ? 0.87100 -18.20900 15.43300 1.000 38.99152 91 GLY A C 1
ATOM 1424 O O . GLY A 1 91 ? -0.22000 -17.82800 15.85600 1.000 36.62808 91 GLY A O 1
ATOM 1428 N N . CYS A 1 92 ? 1.94800 -18.31900 16.19900 1.000 37.69663 92 CYS A N 1
ATOM 1429 C CA . CYS A 1 92 ? 1.87600 -18.12000 17.63700 1.000 38.66516 92 CYS A CA 1
ATOM 1430 C C . CYS A 1 92 ? 3.21000 -17.56300 18.09400 1.000 39.82846 92 CYS A C 1
ATOM 1431 O O . CYS A 1 92 ? 4.25600 -18.08900 17.70700 1.000 37.92560 92 CYS A O 1
ATOM 1438 N N . LEU A 1 93 ? 3.17300 -16.50700 18.91000 1.000 35.62006 93 LEU A N 1
ATOM 1439 C CA . LEU A 1 93 ? 4.43000 -15.95300 19.41700 1.000 36.95706 93 LEU A CA 1
ATOM 1440 C C . LEU A 1 93 ? 5.16900 -16.95300 20.30000 1.000 41.26811 93 LEU A C 1
ATOM 1441 O O . LEU A 1 93 ? 6.38700 -16.83900 20.47300 1.000 40.00743 93 LEU A O 1
ATOM 1457 N N . SER A 1 94 ? 4.47400 -17.94400 20.85600 1.000 38.36249 94 SER A N 1
ATOM 1458 C CA . SER A 1 94 ? 5.15700 -19.00500 21.59700 1.000 38.91782 94 SER A CA 1
ATOM 1459 C C . SER A 1 94 ? 5.60300 -20.16400 20.71200 1.000 41.31285 94 SER A C 1
ATOM 1460 O O . SER A 1 94 ? 6.22800 -21.09800 21.21800 1.000 43.21308 94 SER A O 1
ATOM 1468 N N . VAL A 1 95 ? 5.27700 -20.14900 19.42200 1.000 40.04954 95 VAL A N 1
ATOM 1469 C CA . VAL A 1 95 ? 5.77600 -21.16400 18.49000 1.000 40.01006 95 VAL A CA 1
ATOM 1470 C C . VAL A 1 95 ? 6.37400 -20.38800 17.32000 1.000 43.19465 95 VAL A C 1
ATOM 1471 O O . VAL A 1 95 ? 5.90200 -20.51000 16.18200 1.000 40.61013 95 VAL A O 1
ATOM 1484 N N . PRO A 1 96 ? 7.40100 -19.58000 17.55400 1.000 46.68981 96 PRO A N 1
ATOM 1485 C CA . PRO A 1 96 ? 7.78700 -18.55700 16.56200 1.000 43.50522 96 PRO A CA 1
ATOM 1486 C C . PRO A 1 96 ? 8.32000 -19.16100 15.26900 1.000 45.84760 96 PRO A C 1
ATOM 1487 O O . PRO A 1 96 ? 9.17500 -20.04500 15.28400 1.000 44.33163 96 PRO A O 1
ATOM 1498 N N . GLY A 1 97 ? 7.81400 -18.65700 14.14300 1.000 48.08471 97 GLY A N 1
ATOM 1499 C CA . GLY A 1 97 ? 8.31600 -19.01800 12.83500 1.000 47.79520 97 GLY A CA 1
ATOM 1500 C C . GLY A 1 97 ? 7.53100 -20.08400 12.10800 1.000 50.80083 97 GLY A C 1
ATOM 1501 O O . GLY A 1 97 ? 7.92000 -20.46100 10.98900 1.000 46.05289 97 GLY A O 1
ATOM 1505 N N . PHE A 1 98 ? 6.44300 -20.58100 12.69100 1.000 38.41776 98 PHE A N 1
ATOM 1506 C CA . PHE A 1 98 ? 5.66600 -21.65600 12.10400 1.000 38.94414 98 PHE A CA 1
ATOM 1507 C C . PHE A 1 98 ? 4.23100 -21.19700 11.94900 1.000 42.22348 98 PHE A C 1
ATOM 1508 O O . PHE A 1 98 ? 3.68100 -20.54700 12.84300 1.000 44.73431 98 PHE A O 1
ATOM 1525 N N . TYR A 1 99 ? 3.64800 -21.50500 10.79500 1.000 40.11797 99 TYR A N 1
ATOM 1526 C CA . TYR A 1 99 ? 2.30300 -21.05000 10.45200 1.000 40.63908 99 TYR A CA 1
ATOM 1527 C C . TYR A 1 99 ? 1.59200 -22.24400 9.83200 1.000 41.04966 99 TYR A C 1
ATOM 1528 O O . TYR A 1 99 ? 2.02600 -22.74400 8.79500 1.000 40.96807 99 TYR A O 1
ATOM 1546 N N . GLU A 1 100 ? 0.52800 -22.71700 10.47500 1.000 39.58633 100 GLU A N 1
ATOM 1547 C CA . GLU A 1 100 ? -0.13300 -23.93500 10.04000 1.000 41.03650 100 GLU A CA 1
ATOM 1548 C C . GLU A 1 100 ? -1.64200 -23.79100 10.14200 1.000 39.15996 100 GLU A C 1
ATOM 1549 O O . GLU A 1 100 ? -2.17000 -23.10900 11.02900 1.000 38.60726 100 GLU A O 1
ATOM 1561 N N . ASN A 1 101 ? -2.33400 -24.46500 9.23400 1.000 41.11809 101 ASN A N 1
ATOM 1562 C CA . ASN A 1 101 ? -3.78900 -24.46100 9.24200 1.000 40.68646 101 ASN A CA 1
ATOM 1563 C C . ASN A 1 101 ? -4.34600 -25.22000 10.44200 1.000 39.71529 101 ASN A C 1
ATOM 1564 O O . ASN A 1 101 ? -3.90700 -26.34200 10.74500 1.000 43.07622 101 ASN A O 1
ATOM 1575 N N . VAL A 1 102 ? -5.32100 -24.60500 11.09900 1.000 36.84652 102 VAL A N 1
ATOM 1576 C CA . VAL A 1 102 ? -6.03100 -25.16900 12.23800 1.000 43.28677 102 VAL A CA 1
ATOM 1577 C C . VAL A 1 102 ? -7.52000 -25.02500 11.94900 1.000 47.22935 102 VAL A C 1
ATOM 1578 O O . VAL A 1 102 ? -7.96100 -23.96200 11.50400 1.000 41.61552 102 VAL A O 1
ATOM 1591 N N . ASP A 1 103 ? -8.29400 -26.07700 12.23000 1.000 44.86327 103 ASP A N 1
ATOM 1592 C CA . ASP A 1 103 ? -9.73100 -26.06300 11.99300 1.000 46.37925 103 ASP A CA 1
ATOM 1593 C C . ASP A 1 103 ? -10.44800 -25.64600 13.26500 1.000 44.06581 103 ASP A C 1
ATOM 1594 O O . ASP A 1 103 ? -10.22100 -26.22800 14.32800 1.000 45.47651 103 ASP A O 1
ATOM 1603 N N . ARG A 1 104 ? -11.28200 -24.61400 13.16600 1.000 44.67115 104 ARG A N 1
ATOM 1604 C CA . ARG A 1 104 ? -11.99800 -24.09500 14.32100 1.000 41.83660 104 ARG A CA 1
ATOM 1605 C C . ARG A 1 104 ? -13.36300 -23.59100 13.87800 1.000 50.95874 104 ARG A C 1
ATOM 1606 O O . ARG A 1 104 ? -13.51000 -23.13400 12.73700 1.000 47.93996 104 ARG A O 1
ATOM 1627 N N . PRO A 1 105 ? -14.36200 -23.61900 14.76000 1.000 47.84258 105 PRO A N 1
ATOM 1628 C CA . PRO A 1 105 ? -15.60100 -22.87200 14.49200 1.000 58.24909 105 PRO A CA 1
ATOM 1629 C C . PRO A 1 105 ? -15.27800 -21.39900 14.33700 1.000 55.81459 105 PRO A C 1
ATOM 1630 O O . PRO A 1 105 ? -14.50200 -20.84600 15.10900 1.000 50.22707 105 PRO A O 1
ATOM 1641 N N . GLN A 1 106 ? -15.88400 -20.75300 13.34700 1.000 53.31429 106 GLN A N 1
ATOM 1642 C CA . GLN A 1 106 ? -15.67500 -19.31900 13.17700 1.000 56.06198 106 GLN A CA 1
ATOM 1643 C C . GLN A 1 106 ? -16.91200 -18.51000 13.54000 1.000 48.87691 106 GLN A C 1
ATOM 1644 O O . GLN A 1 106 ? -17.06000 -17.37600 13.08800 1.000 50.55606 106 GLN A O 1
ATOM 1658 N N . LYS A 1 107 ? -17.78100 -19.06100 14.38400 1.000 50.86399 107 LYS A N 1
ATOM 1659 C CA . LYS A 1 107 ? -18.81500 -18.28500 15.05800 1.000 52.36681 107 LYS A CA 1
ATOM 1660 C C . LYS A 1 107 ? -18.93300 -18.79600 16.48500 1.000 51.26404 107 LYS A C 1
ATOM 1661 O O . LYS A 1 107 ? -19.25000 -19.97100 16.70100 1.000 56.86471 107 LYS A O 1
ATOM 1680 N N . VAL A 1 108 ? -18.67300 -17.91900 17.46400 1.000 51.70094 108 VAL A N 1
ATOM 1681 C CA . VAL A 1 108 ? -18.70100 -18.29600 18.86900 1.000 50.96927 108 VAL A CA 1
ATOM 1682 C C . VAL A 1 108 ? -19.29200 -17.16400 19.70000 1.000 53.84593 108 VAL A C 1
ATOM 1683 O O . VAL A 1 108 ? -19.30700 -16.00100 19.29000 1.000 55.04607 108 VAL A O 1
ATOM 1696 N N . ARG A 1 109 ? -19.78100 -17.52700 20.88600 1.000 49.80071 109 ARG A N 1
ATOM 1697 C CA . ARG A 1 109 ? -20.16700 -16.55900 21.90400 1.000 54.53812 109 ARG A CA 1
ATOM 1698 C C . ARG A 1 109 ? -19.04700 -16.45100 22.93100 1.000 52.30890 109 ARG A C 1
ATOM 1699 O O . ARG A 1 109 ? -18.59500 -17.46900 23.46500 1.000 51.52460 109 ARG A O 1
ATOM 1720 N N . ILE A 1 110 ? -18.62200 -15.22100 23.21300 1.000 51.81674 110 ILE A N 1
ATOM 1721 C CA . ILE A 1 110 ? -17.61400 -14.93100 24.22400 1.000 51.06928 110 ILE A CA 1
ATOM 1722 C C . ILE A 1 110 ? -18.32400 -14.42200 25.47300 1.000 51.01664 110 ILE A C 1
ATOM 1723 O O . ILE A 1 110 ? -19.20100 -13.55700 25.37900 1.000 51.94044 110 ILE A O 1
ATOM 1739 N N . LYS A 1 111 ? -17.93900 -14.94700 26.63600 1.000 52.14836 111 LYS A N 1
ATOM 1740 C CA . LYS A 1 111 ? -18.29300 -14.37300 27.92900 1.000 56.58310 111 LYS A CA 1
ATOM 1741 C C . LYS A 1 111 ? -17.00300 -14.08900 28.69100 1.000 53.55905 111 LYS A C 1
ATOM 1742 O O . LYS A 1 111 ? -16.11300 -14.94300 28.74600 1.000 54.13807 111 LYS A O 1
ATOM 1761 N N . ALA A 1 112 ? -16.89400 -12.89900 29.27000 1.000 51.06928 112 ALA A N 1
ATOM 1762 C CA . ALA A 1 112 ? -15.70900 -12.54900 30.04000 1.000 51.62198 112 ALA A CA 1
ATOM 1763 C C . ALA A 1 112 ? -16.01900 -11.34100 30.90900 1.000 53.94068 112 ALA A C 1
ATOM 1764 O O . ALA A 1 112 ? -17.13600 -10.81200 30.90100 1.000 52.72211 112 ALA A O 1
ATOM 1771 N N . LEU A 1 113 ? -15.01000 -10.91700 31.66600 1.000 51.32194 113 LEU A N 1
ATOM 1772 C CA . LEU A 1 113 ? -15.02500 -9.65600 32.38900 1.000 56.24885 113 LEU A CA 1
ATOM 1773 C C . LEU A 1 113 ? -14.18600 -8.64200 31.62200 1.000 53.63538 113 LEU A C 1
ATOM 1774 O O . LEU A 1 113 ? -13.19200 -9.00100 30.99400 1.000 46.57401 113 LEU A O 1
ATOM 1790 N N . ASP A 1 114 ? -14.58200 -7.37600 31.69100 1.000 48.85586 114 ASP A N 1
ATOM 1791 C CA . ASP A 1 114 ? -13.86000 -6.33600 30.97600 1.000 47.79784 114 ASP A CA 1
ATOM 1792 C C . ASP A 1 114 ? -12.77800 -5.74800 31.88500 1.000 50.78240 114 ASP A C 1
ATOM 1793 O O . ASP A 1 114 ? -12.53900 -6.22100 33.00500 1.000 49.23222 114 ASP A O 1
ATOM 1802 N N . ARG A 1 115 ? -12.10800 -4.70000 31.40400 1.000 49.01377 115 ARG A N 1
ATOM 1803 C CA . ARG A 1 115 ? -10.96100 -4.16000 32.11600 1.000 47.68730 115 ARG A CA 1
ATOM 1804 C C . ARG A 1 115 ? -11.33700 -3.55900 33.46300 1.000 55.96724 115 ARG A C 1
ATOM 1805 O O . ARG A 1 115 ? -10.43800 -3.30900 34.27000 1.000 53.81698 115 ARG A O 1
ATOM 1826 N N . ASP A 1 116 ? -12.62900 -3.33400 33.71600 1.000 54.92764 116 ASP A N 1
ATOM 1827 C CA . ASP A 1 116 ? -13.12000 -2.86000 35.00600 1.000 58.41227 116 ASP A CA 1
ATOM 1828 C C . ASP A 1 116 ? -13.62100 -3.98300 35.90000 1.000 63.59710 116 ASP A C 1
ATOM 1829 O O . ASP A 1 116 ? -14.06200 -3.71100 37.02000 1.000 63.26811 116 ASP A O 1
ATOM 1838 N N . GLY A 1 117 ? -13.59400 -5.22800 35.42600 1.000 58.58597 11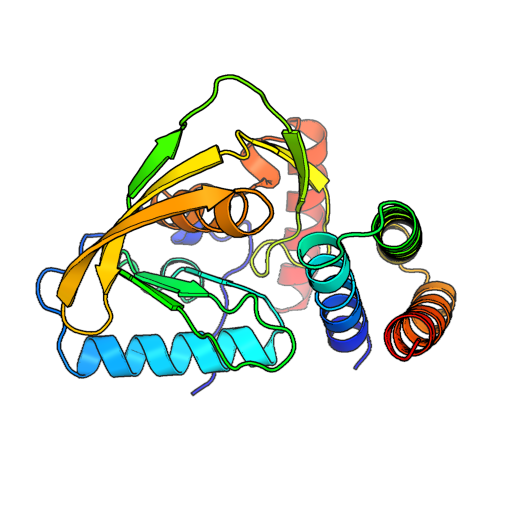7 GLY A N 1
ATOM 1839 C CA . GLY A 1 117 ? -14.14200 -6.34000 36.16800 1.000 56.42782 117 GLY A CA 1
ATOM 1840 C C . GLY A 1 117 ? -15.62000 -6.59100 35.97000 1.000 57.91221 117 GLY A C 1
ATOM 1841 O O . GLY A 1 117 ? -16.18800 -7.41300 36.69600 1.000 67.99763 117 GLY A O 1
ATOM 1845 N N . ASN A 1 118 ? -16.26500 -5.92500 35.01300 1.000 58.05170 118 ASN A N 1
ATOM 1846 C CA . ASN A 1 118 ? -17.69400 -6.11300 34.79500 1.000 57.08316 118 ASN A CA 1
ATOM 1847 C C . ASN A 1 118 ? -17.97300 -7.13900 33.70800 1.000 61.73372 118 ASN A C 1
ATOM 1848 O O . ASN A 1 118 ? -17.26500 -7.17000 32.68400 1.000 55.04607 118 ASN A O 1
ATOM 1859 N N . PRO A 1 119 ? -18.99100 -7.98600 33.88500 1.000 64.43667 119 PRO A N 1
ATOM 1860 C CA . PRO A 1 119 ? -19.24200 -9.04800 32.89800 1.000 59.50450 119 PRO A CA 1
ATOM 1861 C C . PRO A 1 119 ? -19.81400 -8.51900 31.59300 1.000 64.02083 119 PRO A C 1
ATOM 1862 O O . PRO A 1 119 ? -20.51800 -7.50900 31.55100 1.000 60.78887 119 PRO A O 1
ATOM 1873 N N . PHE A 1 120 ? -19.50700 -9.22900 30.50800 1.000 58.10960 120 PHE A N 1
ATOM 1874 C CA . PHE A 1 120 ? -20.11600 -8.91700 29.22700 1.000 59.67821 120 PHE A CA 1
ATOM 1875 C C . PHE A 1 120 ? -20.15700 -10.17500 28.36900 1.000 58.23330 120 PHE A C 1
ATOM 1876 O O . PHE A 1 120 ? -19.49900 -11.17900 28.66000 1.000 55.93302 120 PHE A O 1
ATOM 1893 N N . GLU A 1 121 ? -20.97300 -10.11500 27.32400 1.000 60.41251 121 GLU A N 1
ATOM 1894 C CA . GLU A 1 121 ? -21.07200 -11.17000 26.32900 1.000 59.43081 121 GLU A CA 1
ATOM 1895 C C . GLU A 1 121 ? -20.94100 -10.53900 24.95000 1.000 62.56276 121 GLU A C 1
ATOM 1896 O O . GLU A 1 121 ? -21.28900 -9.36900 24.74300 1.000 61.05732 121 GLU A O 1
ATOM 1908 N N . GLU A 1 122 ? -20.44300 -11.32800 24.00500 1.000 54.97238 122 GLU A N 1
ATOM 1909 C CA . GLU A 1 122 ? -20.16500 -10.85500 22.65700 1.000 59.76243 122 GLU A CA 1
ATOM 1910 C C . GLU A 1 122 ? -20.28200 -12.04900 21.72300 1.000 59.74137 122 GLU A C 1
ATOM 1911 O O . GLU A 1 122 ? -19.83400 -13.14500 22.05900 1.000 63.49972 122 GLU A O 1
ATOM 1923 N N . VAL A 1 123 ? -20.90700 -11.84500 20.57300 1.000 56.78576 123 VAL A N 1
ATOM 1924 C CA . VAL A 1 123 ? -20.85800 -12.81700 19.49200 1.000 57.42267 123 VAL A CA 1
ATOM 1925 C C . VAL A 1 123 ? -19.69700 -12.44600 18.58600 1.000 57.46742 123 VAL A C 1
ATOM 1926 O O . VAL A 1 123 ? -19.59200 -11.29800 18.14100 1.000 55.01712 123 VAL A O 1
ATOM 1939 N N . ALA A 1 124 ? -18.82700 -13.41600 18.31100 1.000 52.94056 124 ALA A N 1
ATOM 1940 C CA . ALA A 1 124 ? -17.61900 -13.19200 17.53900 1.000 53.37745 124 ALA A CA 1
ATOM 1941 C C . ALA A 1 124 ? -17.63800 -14.06900 16.29500 1.000 50.17180 124 ALA A C 1
ATOM 1942 O O . ALA A 1 124 ? -18.04200 -15.23300 16.35400 1.000 47.90574 124 ALA A O 1
ATOM 1949 N N . GLU A 1 125 ? -17.19500 -13.50100 15.17800 1.000 46.79245 125 GLU A N 1
ATOM 1950 C CA . GLU A 1 125 ? -17.03100 -14.23500 13.93800 1.000 48.55319 125 GLU A CA 1
ATOM 1951 C C . GLU A 1 125 ? -15.69400 -13.86200 13.31300 1.000 48.88481 125 GLU A C 1
ATOM 1952 O O . GLU A 1 125 ? -15.04800 -12.89700 13.71300 1.000 53.49062 125 GLU A O 1
ATOM 1964 N N . GLY A 1 126 ? -15.28800 -14.64000 12.30900 1.000 46.48189 126 GLY A N 1
ATOM 1965 C CA . GLY A 1 126 ? -14.06900 -14.31900 11.59200 1.000 44.58692 126 GLY A CA 1
ATOM 1966 C C . GLY A 1 126 ? -12.84200 -14.38800 12.47600 1.000 44.14213 126 GLY A C 1
ATOM 1967 O O . GLY A 1 126 ? -12.69600 -15.27900 13.32400 1.000 45.27911 126 GLY A O 1
ATOM 1971 N N . LEU A 1 127 ? -11.93400 -13.43300 12.27100 1.000 45.15541 127 LEU A N 1
ATOM 1972 C CA . LEU A 1 127 ? -10.65000 -13.46700 12.96800 1.000 45.05803 127 LEU A CA 1
ATOM 1973 C C . LEU A 1 127 ? -10.82400 -13.38500 14.48100 1.000 45.83444 127 LEU A C 1
ATOM 1974 O O . LEU A 1 127 ? -10.07700 -14.02100 15.23400 1.000 43.61049 127 LEU A O 1
ATOM 1990 N N . LEU A 1 128 ? -11.80400 -12.60700 14.95700 1.000 40.58908 128 LEU A N 1
ATOM 1991 C CA . LEU A 1 128 ? -11.98800 -12.51400 16.40500 1.000 42.54721 128 LEU A CA 1
ATOM 1992 C C . LEU A 1 128 ? -12.36800 -13.86600 17.00200 1.000 45.57389 128 LEU A C 1
ATOM 1993 O O . LEU A 1 128 ? -11.95800 -14.19300 18.12300 1.000 42.68407 128 LEU A O 1
ATOM 2009 N N . ALA A 1 129 ? -13.14400 -14.67200 16.27000 1.000 43.85526 129 ALA A N 1
ATOM 2010 C CA . ALA A 1 129 ? -13.50000 -16.00000 16.75800 1.000 39.12838 129 ALA A CA 1
ATOM 2011 C C . ALA A 1 129 ? -12.28600 -16.91100 16.80200 1.000 38.49146 129 ALA A C 1
ATOM 2012 O O . ALA A 1 129 ? -12.11000 -17.66200 17.75500 1.000 41.56551 129 ALA A O 1
ATOM 2019 N N . VAL A 1 130 ? -11.42900 -16.85000 15.78100 1.000 40.07849 130 VAL A N 1
ATOM 2020 C CA . VAL A 1 130 ? -10.19700 -17.62400 15.80300 1.000 37.81243 130 VAL A CA 1
ATOM 2021 C C . VAL A 1 130 ? -9.32500 -17.20000 16.97600 1.000 39.03626 130 VAL A C 1
ATOM 2022 O O . VAL A 1 130 ? -8.81600 -18.04400 17.73100 1.000 39.92847 130 VAL A O 1
ATOM 2035 N N . CYS A 1 131 ? -9.12600 -15.89400 17.14100 1.000 38.90203 131 CYS A N 1
ATOM 2036 C CA A CYS A 1 131 ? -8.17600 -15.41300 18.14200 0.530 41.15493 131 CYS A CA 1
ATOM 2037 C CA B CYS A 1 131 ? -8.16300 -15.43400 18.13600 0.470 41.14704 131 CYS A CA 1
ATOM 2038 C C . CYS A 1 131 ? -8.60700 -15.79500 19.55000 1.000 40.38905 131 CYS A C 1
ATOM 2039 O O . CYS A 1 131 ? -7.78500 -16.20300 20.37400 1.000 38.55725 131 CYS A O 1
ATOM 2054 N N . ILE A 1 132 ? -9.90200 -15.66200 19.84900 1.000 39.50737 132 ILE A N 1
ATOM 2055 C CA . ILE A 1 132 ? -10.33000 -15.95300 21.22300 1.000 43.73945 132 ILE A CA 1
ATOM 2056 C C . ILE A 1 132 ? -10.15200 -17.43000 21.54800 1.000 44.41322 132 ILE A C 1
ATOM 2057 O O . ILE A 1 132 ? -9.83100 -17.78600 22.69100 1.000 43.53417 132 ILE A O 1
ATOM 2073 N N . GLN A 1 133 ? -10.31900 -18.31300 20.55900 1.000 38.74938 133 GLN A N 1
ATOM 2074 C CA . GLN A 1 133 ? -10.09100 -19.73300 20.79800 1.000 45.34491 133 GLN A CA 1
ATOM 2075 C C . GLN A 1 133 ? -8.60800 -20.02600 20.96200 1.000 42.93673 133 GLN A C 1
ATOM 2076 O O . GLN A 1 133 ? -8.21100 -20.81100 21.84000 1.000 40.56539 133 GLN A O 1
ATOM 2090 N N . HIS A 1 134 ? -7.77800 -19.41200 20.11800 1.000 37.14393 134 HIS A N 1
ATOM 2091 C CA . HIS A 1 134 ? -6.33300 -19.55400 20.26600 1.000 38.94414 134 HIS A CA 1
ATOM 2092 C C . HIS A 1 134 ? -5.88600 -19.09800 21.64300 1.000 36.23592 134 HIS A C 1
ATOM 2093 O O . HIS A 1 134 ? -5.11900 -19.80000 22.32400 1.000 39.89689 134 HIS A O 1
ATOM 2107 N N . GLU A 1 135 ? -6.40200 -17.95700 22.09700 1.000 35.95957 135 GLU A N 1
ATOM 2108 C CA . GLU A 1 135 ? -5.95100 -17.39800 23.37700 1.000 42.84198 135 GLU A CA 1
ATOM 2109 C C . GLU A 1 135 ? -6.51500 -18.18900 24.56300 1.000 42.06820 135 GLU A C 1
ATOM 2110 O O . GLU A 1 135 ? -5.80000 -18.44900 25.53400 1.000 38.96783 135 GLU A O 1
ATOM 2122 N N . CYS A 1 136 ? -7.78500 -18.58000 24.50800 1.000 38.00456 136 CYS A N 1
ATOM 2123 C CA . CYS A 1 136 ? -8.32900 -19.43300 25.56800 1.000 42.35771 136 CYS A CA 1
ATOM 2124 C C . CYS A 1 136 ? -7.58100 -20.76000 25.64900 1.000 46.65033 136 CYS A C 1
ATOM 2125 O O . CYS A 1 136 ? -7.32400 -21.26700 26.75100 1.000 48.77427 136 CYS A O 1
ATOM 2133 N N . ASP A 1 137 ? -7.24500 -21.34600 24.49500 1.000 37.56240 137 ASP A N 1
ATOM 2134 C CA . ASP A 1 137 ? -6.42700 -22.54400 24.47600 1.000 42.14453 137 ASP A CA 1
ATOM 2135 C C . ASP A 1 137 ? -5.18500 -22.37600 25.34700 1.000 44.02896 137 ASP A C 1
ATOM 2136 O O . ASP A 1 137 ? -4.85300 -23.26100 26.15500 1.000 39.48895 137 ASP A O 1
ATOM 2145 N N . HIS A 1 138 ? -4.47600 -21.25300 25.18700 1.000 39.32577 138 HIS A N 1
ATOM 2146 C CA . HIS A 1 138 ? -3.26900 -21.03900 25.97300 1.000 37.75453 138 HIS A CA 1
ATOM 2147 C C . HIS A 1 138 ? -3.55900 -21.11300 27.47000 1.000 41.88923 138 HIS A C 1
ATOM 2148 O O . HIS A 1 138 ? -2.75800 -21.65500 28.23600 1.000 40.31536 138 HIS A O 1
ATOM 2162 N N . LEU A 1 139 ? -4.67400 -20.51300 27.90300 1.000 38.35197 139 LEU A N 1
ATOM 2163 C CA . LEU A 1 139 ? -5.04400 -20.51900 29.31300 1.000 39.09416 139 LEU A CA 1
ATOM 2164 C C . LEU A 1 139 ? -5.37400 -21.90700 29.82600 1.000 47.28198 139 LEU A C 1
ATOM 2165 O O . LEU A 1 139 ? -5.37600 -22.12300 31.05000 1.000 48.37948 139 LEU A O 1
ATOM 2181 N N . ASN A 1 140 ? -5.69300 -22.83900 28.92700 1.000 42.09715 140 ASN A N 1
ATOM 2182 C CA . ASN A 1 140 ? -5.89200 -24.23500 29.26900 1.000 48.46107 140 ASN A CA 1
ATOM 2183 C C . ASN A 1 140 ? -4.65000 -25.06400 28.97400 1.000 44.96592 140 ASN A C 1
ATOM 2184 O O . ASN A 1 140 ? -4.72300 -26.29200 28.92600 1.000 45.93709 140 ASN A O 1
ATOM 2195 N N . GLY A 1 141 ? -3.51100 -24.41200 28.77700 1.000 41.86291 141 GLY A N 1
ATOM 2196 C CA . GLY A 1 141 ? -2.29100 -25.13900 28.50600 1.000 47.32936 141 GLY A CA 1
ATOM 2197 C C . GLY A 1 141 ? -2.21600 -25.77200 27.13900 1.000 45.66600 141 GLY A C 1
ATOM 2198 O O . GLY A 1 141 ? -1.45200 -26.71300 26.94900 1.000 43.02621 141 GLY A O 1
ATOM 2202 N N . LYS A 1 142 ? -2.96100 -25.25600 26.16800 1.000 44.32110 142 LYS A N 1
ATOM 2203 C CA . LYS A 1 142 ? -3.00100 -25.80600 24.82500 1.000 43.00779 142 LYS A CA 1
ATOM 2204 C C . LYS A 1 142 ? -2.39000 -24.84400 23.81100 1.000 40.86806 142 LYS A C 1
ATOM 2205 O O . LYS A 1 142 ? -2.58900 -23.62100 23.88800 1.000 42.14189 142 LYS A O 1
ATOM 2224 N N . LEU A 1 143 ? -1.64700 -25.41600 22.86700 1.000 38.78360 143 LEU A N 1
ATOM 2225 C CA . LEU A 1 143 ? -0.98200 -24.72100 21.77600 1.000 41.01808 143 LEU A CA 1
ATOM 2226 C C . LEU A 1 143 ? -1.53200 -25.22000 20.44800 1.000 36.79652 143 LEU A C 1
ATOM 2227 O O . LEU A 1 143 ? -2.04300 -26.33200 20.35300 1.000 39.79951 143 LEU A O 1
ATOM 2243 N N . PHE A 1 144 ? -1.39500 -24.40500 19.40500 1.000 36.81757 144 PHE A N 1
ATOM 2244 C CA . PHE A 1 144 ? -2.01200 -24.77300 18.13400 1.000 35.66743 144 PHE A CA 1
ATOM 2245 C C . PHE A 1 144 ? -1.34600 -25.99000 17.51200 1.000 35.79640 144 PHE A C 1
ATOM 2246 O O . PHE A 1 144 ? -1.98500 -26.70400 16.73600 1.000 40.66540 144 PHE A O 1
ATOM 2263 N N . VAL A 1 145 ? -0.09500 -26.27800 17.86900 1.000 38.77307 145 VAL A N 1
ATOM 2264 C CA . VAL A 1 145 ? 0.57100 -27.46400 17.36800 1.000 37.11498 145 VAL A CA 1
ATOM 2265 C C . VAL A 1 145 ? -0.08600 -28.74200 17.88400 1.000 39.22049 145 VAL A C 1
ATOM 2266 O O . VAL A 1 145 ? 0.13200 -29.80900 17.30300 1.000 41.61552 145 VAL A O 1
ATOM 2279 N N . ASP A 1 146 ? -0.88900 -28.65800 18.96400 1.000 39.27050 146 ASP A N 1
ATOM 2280 C CA . ASP A 1 146 ? -1.58600 -29.83100 19.46900 1.000 42.90251 146 ASP A CA 1
ATOM 2281 C C . ASP A 1 146 ? -2.65200 -30.31200 18.49200 1.000 48.90850 146 ASP A C 1
ATOM 2282 O O . ASP A 1 146 ? -3.10100 -31.45700 18.59800 1.000 44.73431 146 ASP A O 1
ATOM 2291 N N . TYR A 1 147 ? -3.06400 -29.46400 17.54400 1.000 43.04200 147 TYR A N 1
ATOM 2292 C CA . TYR A 1 147 ? -4.01500 -29.86800 16.51200 1.000 39.94163 147 TYR A CA 1
ATOM 2293 C C . TYR A 1 147 ? -3.34000 -30.51000 15.31300 1.000 45.48966 147 TYR A C 1
ATOM 2294 O O . TYR A 1 147 ? -4.03100 -31.02900 14.42900 1.000 43.54996 147 TYR A O 1
ATOM 2312 N N . LEU A 1 148 ? -2.01800 -30.46400 15.24000 1.000 40.82332 148 LEU A N 1
ATOM 2313 C CA . LEU A 1 148 ? -1.30400 -30.96200 14.07900 1.000 36.51754 148 LEU A CA 1
ATOM 2314 C C . LEU A 1 148 ? -0.99900 -32.45200 14.24100 1.000 50.68502 148 LEU A C 1
ATOM 2315 O O . LEU A 1 148 ? -1.19000 -33.04800 15.30800 1.000 39.81530 148 LEU A O 1
ATOM 2331 N N . SER A 1 149 ? -0.53100 -33.06000 13.15300 1.000 44.16845 149 SER A N 1
ATOM 2332 C CA . SER A 1 149 ? -0.16300 -34.45700 13.22000 1.000 42.29718 149 SER A CA 1
ATOM 2333 C C . SER A 1 149 ? 1.05700 -34.63800 14.11800 1.000 42.67354 149 SER A C 1
ATOM 2334 O O . SER A 1 149 ? 1.81400 -33.70700 14.40100 1.000 42.49194 149 SER A O 1
ATOM 2342 N N . THR A 1 150 ? 1.25100 -35.87700 14.54600 1.000 45.23963 150 THR A N 1
ATOM 2343 C CA . THR A 1 150 ? 2.34800 -36.20600 15.44800 1.000 48.31106 150 THR A CA 1
ATOM 2344 C C . THR A 1 150 ? 3.69100 -35.86300 14.82200 1.000 41.82607 150 THR A C 1
ATOM 2345 O O . THR A 1 150 ? 4.54200 -35.24400 15.46600 1.000 44.32900 150 THR A O 1
ATOM 2356 N N . LEU A 1 151 ? 3.89000 -36.23200 13.55600 1.000 44.76063 151 LEU A N 1
ATOM 2357 C CA . LEU A 1 151 ? 5.18000 -35.98200 12.92000 1.000 52.33785 151 LEU A CA 1
ATOM 2358 C C . LEU A 1 151 ? 5.40700 -34.49300 12.66900 1.000 49.06904 151 LEU A C 1
ATOM 2359 O O . LEU A 1 151 ? 6.53400 -34.00600 12.81800 1.000 44.39480 151 LEU A O 1
ATOM 2375 N N . LYS A 1 152 ? 4.35900 -33.74700 12.27700 1.000 45.58178 152 LYS A N 1
ATOM 2376 C CA . LYS A 1 152 ? 4.54100 -32.31600 12.07100 1.000 47.42937 152 LYS A CA 1
ATOM 2377 C C . LYS A 1 152 ? 4.87700 -31.61700 13.37700 1.000 43.88947 152 LYS A C 1
ATOM 2378 O O . LYS A 1 152 ? 5.79200 -30.78400 13.43200 1.000 42.15242 152 LYS A O 1
ATOM 2397 N N . ARG A 1 153 ? 4.16600 -31.96200 14.45700 1.000 42.52615 153 ARG A N 1
ATOM 2398 C CA . ARG A 1 153 ? 4.47100 -31.36200 15.75100 1.000 42.26823 153 ARG A CA 1
ATOM 2399 C C . ARG A 1 153 ? 5.89400 -31.68300 16.19900 1.000 41.33917 153 ARG A C 1
ATOM 2400 O O . ARG A 1 153 ? 6.56400 -30.84700 16.80900 1.000 40.60750 153 ARG A O 1
ATOM 2421 N N . ASP A 1 154 ? 6.37600 -32.89200 15.91600 1.000 45.47914 154 ASP A N 1
ATOM 2422 C CA . ASP A 1 154 ? 7.69900 -33.25700 16.42100 1.000 43.74735 154 ASP A CA 1
ATOM 2423 C C . ASP A 1 154 ? 8.80100 -32.54400 15.65300 1.000 40.34694 154 ASP A C 1
ATOM 2424 O O . ASP A 1 154 ? 9.84900 -32.21300 16.22000 1.000 42.51826 154 ASP A O 1
ATOM 2433 N N . ARG A 1 155 ? 8.59600 -32.33400 14.35400 1.000 41.19704 155 ARG A N 1
ATOM 2434 C CA . ARG A 1 155 ? 9.54400 -31.54700 13.57400 1.000 43.80262 155 ARG A CA 1
ATOM 2435 C C . ARG A 1 155 ? 9.62200 -30.12100 14.10600 1.000 43.18676 155 ARG A C 1
ATOM 2436 O O . ARG A 1 155 ? 10.70700 -29.54200 14.19700 1.000 46.55558 155 ARG A O 1
ATOM 2457 N N . ILE A 1 156 ? 8.47400 -29.53100 14.45700 1.000 39.91268 156 ILE A N 1
ATOM 2458 C CA . ILE A 1 156 ? 8.47900 -28.19200 15.04000 1.000 41.11809 156 ILE A CA 1
ATOM 2459 C C . ILE A 1 156 ? 9.20500 -28.20900 16.37600 1.000 43.96317 156 ILE A C 1
ATOM 2460 O O . ILE A 1 156 ? 10.02500 -27.32400 16.67400 1.000 42.99726 156 ILE A O 1
ATOM 2476 N N . ARG A 1 157 ? 8.93900 -29.23000 17.19900 1.000 44.60798 157 ARG A N 1
ATOM 2477 C CA . ARG A 1 157 ? 9.56100 -29.27500 18.52300 1.000 40.46011 157 ARG A CA 1
ATOM 2478 C C . ARG A 1 157 ? 11.07000 -29.37900 18.40600 1.000 48.44528 157 ARG A C 1
ATOM 2479 O O . ARG A 1 157 ? 11.81500 -28.66200 19.08500 1.000 48.43212 157 ARG A O 1
ATOM 2500 N N . LYS A 1 158 ? 11.54500 -30.27300 17.54200 1.000 43.87368 158 LYS A N 1
ATOM 2501 C CA . LYS A 1 158 ? 12.98300 -30.45500 17.41100 1.000 48.73479 158 LYS A CA 1
ATOM 2502 C C . LYS A 1 158 ? 13.64500 -29.20900 16.84500 1.000 48.94534 158 LYS A C 1
ATOM 2503 O O . LYS A 1 158 ? 14.75900 -28.85000 17.24800 1.000 48.44265 158 LYS A O 1
ATOM 2522 N N . LYS A 1 159 ? 12.97800 -28.52900 15.90900 1.000 45.60810 159 LYS A N 1
ATOM 2523 C CA . LYS A 1 159 ? 13.56600 -27.30700 15.36700 1.000 50.52711 159 LYS A CA 1
ATOM 2524 C C . LYS A 1 159 ? 13.68200 -26.23600 16.44000 1.000 48.09524 159 LYS A C 1
ATOM 2525 O O . LYS A 1 159 ? 14.70600 -25.56700 16.55400 1.000 49.86124 159 LYS A O 1
ATOM 2544 N N . LEU A 1 160 ? 12.64600 -26.06200 17.25000 1.000 52.60368 160 LEU A N 1
ATOM 2545 C CA . LEU A 1 160 ? 12.70900 -25.03700 18.28900 1.000 54.61971 160 LEU A CA 1
ATOM 2546 C C . LEU A 1 160 ? 13.68600 -25.43100 19.38900 1.000 53.87225 160 LEU A C 1
ATOM 2547 O O . LEU A 1 160 ? 14.43800 -24.58600 19.88200 1.000 53.42219 160 LEU A O 1
ATOM 2563 N N . GLU A 1 161 ? 13.70600 -26.71000 19.77600 1.000 54.91974 161 GLU A N 1
ATOM 2564 C CA . GLU A 1 161 ? 14.68500 -27.14700 20.77100 1.000 53.98542 161 GLU A CA 1
ATOM 2565 C C . GLU A 1 161 ? 16.10100 -26.83100 20.31800 1.000 60.45725 161 GLU A C 1
ATOM 2566 O O . GLU A 1 161 ? 16.94800 -26.42900 21.13100 1.000 62.28642 161 GLU A O 1
ATOM 2578 N N . LYS A 1 162 ? 16.37800 -26.99700 19.02300 1.000 59.41239 162 LYS A N 1
ATOM 2579 C CA . LYS A 1 162 ? 17.70500 -26.66600 18.51200 1.000 68.01868 162 LYS A CA 1
ATOM 2580 C C . LYS A 1 162 ? 17.96700 -25.16700 18.59900 1.000 71.34276 162 LYS A C 1
ATOM 2581 O O . LYS A 1 162 ? 19.03700 -24.73600 19.04800 1.000 65.43679 162 LYS A O 1
ATOM 2600 N N . GLN A 1 163 ? 17.00500 -24.35200 18.16000 1.000 64.17348 163 GLN A N 1
ATOM 2601 C CA . GLN A 1 163 ? 17.17300 -22.90700 18.28200 1.000 69.23462 163 GLN A CA 1
ATOM 2602 C C . GLN A 1 163 ? 17.45000 -22.51200 19.72300 1.000 67.14489 163 GLN A C 1
ATOM 2603 O O . GLN A 1 163 ? 18.29400 -21.64900 19.98700 1.000 67.02119 163 GLN A O 1
ATOM 2617 N N . HIS A 1 164 ? 16.75500 -23.14300 20.67200 1.000 62.77858 164 HIS A N 1
ATOM 2618 C CA . HIS A 1 164 ? 16.92400 -22.77600 22.07300 1.000 67.30017 164 HIS A CA 1
ATOM 2619 C C . HIS A 1 164 ? 18.29900 -23.18100 22.59400 1.000 71.65859 164 HIS A C 1
ATOM 2620 O O . HIS A 1 164 ? 18.90700 -22.44500 23.37800 1.000 78.23043 164 HIS A O 1
ATOM 2634 N N . ARG A 1 165 ? 18.80300 -24.34400 22.17800 1.000 79.04369 165 ARG A N 1
ATOM 2635 C CA . ARG A 1 165 ? 20.14100 -24.75600 22.59700 1.000 81.92824 165 ARG A CA 1
ATOM 2636 C C . ARG A 1 165 ? 21.17700 -23.71200 22.20300 1.000 88.68432 165 ARG A C 1
ATOM 2637 O O . ARG A 1 165 ? 22.12000 -23.44300 22.95900 1.000 97.74330 165 ARG A O 1
ATOM 2658 N N . GLN A 1 166 ? 21.01300 -23.10500 21.02500 1.000 88.55799 166 GLN A N 1
ATOM 2659 C CA . GLN A 1 166 ? 21.89100 -22.01300 20.62600 1.000 84.99440 166 GLN A CA 1
ATOM 2660 C C . GLN A 1 166 ? 21.62800 -20.75300 21.44100 1.000 92.13736 166 GLN A C 1
ATOM 2661 O O . GLN A 1 166 ? 22.55900 -19.98700 21.71400 1.000 93.64807 166 GLN A O 1
ATOM 2675 N N . GLN A 1 167 ? 20.37500 -20.52000 21.83600 1.000 92.72164 167 GLN A N 1
ATOM 2676 C CA . GLN A 1 167 ? 20.04200 -19.36500 22.66500 1.000 102.43070 167 GLN A CA 1
ATOM 2677 C C . GLN A 1 167 ? 20.69100 -19.43600 24.04400 1.000 104.57043 167 GLN A C 1
ATOM 2678 O O . GLN A 1 167 ? 20.88800 -18.39000 24.67500 1.000 98.41970 167 GLN A O 1
ATOM 2692 N N . ALA A 1 168 ? 21.03300 -20.63500 24.51700 1.000 100.95158 168 ALA A N 1
ATOM 2693 C CA . ALA A 1 168 ? 21.68200 -20.80000 25.81300 1.000 101.58323 168 ALA A CA 1
ATOM 2694 C C . ALA A 1 168 ? 23.12800 -21.27600 25.66300 1.000 112.61877 168 ALA A C 1
ATOM 2695 O O . ALA A 1 168 ? 23.82300 -21.50100 26.65900 1.000 113.58204 168 ALA A O 1
ATOM 2703 N N . ASP B 2 1 ? 13.15600 -4.88400 11.82500 1.000 89.78971 1 ASP B N 1
ATOM 2704 C CA . ASP B 2 1 ? 13.96200 -6.03400 11.32600 1.000 81.06761 1 ASP B CA 1
ATOM 2705 C C . ASP B 2 1 ? 13.11300 -6.99700 10.50900 1.000 71.94547 1 ASP B C 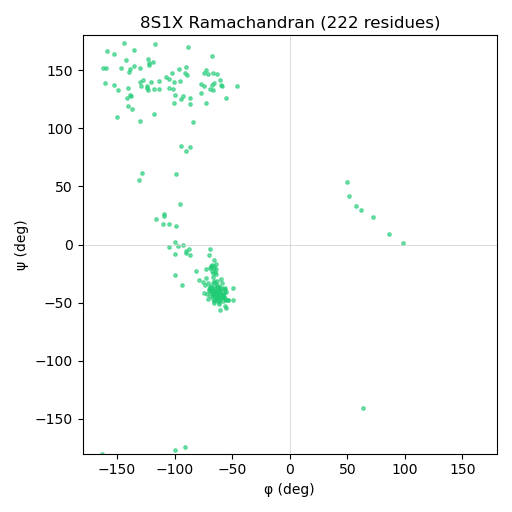1
ATOM 2706 O O . ASP B 2 1 ? 11.91000 -6.80700 10.35500 1.000 67.54494 1 ASP B O 1
ATOM 2717 N N . TYR B 2 2 ? 13.75400 -8.05600 10.01800 1.000 59.19657 2 TYR B N 1
ATOM 2718 C CA . TYR B 2 2 ? 13.10200 -8.97500 9.09500 1.000 62.68646 2 TYR B CA 1
ATOM 2719 C C . TYR B 2 2 ? 11.87600 -9.62700 9.72800 1.000 60.89414 2 TYR B C 1
ATOM 2720 O O . TYR B 2 2 ? 10.76200 -9.53300 9.20000 1.000 58.20698 2 TYR B O 1
ATOM 2738 N N . ILE B 2 3 ? 12.06200 -10.28900 10.86700 1.000 59.19657 3 ILE B N 1
ATOM 2739 C CA . ILE B 2 3 ? 10.96000 -11.02900 11.47600 1.000 61.81267 3 ILE B CA 1
ATOM 2740 C C . ILE B 2 3 ? 9.79400 -10.09700 11.77600 1.000 50.04811 3 ILE B C 1
ATOM 2741 O O . ILE B 2 3 ? 8.63200 -10.42700 11.52800 1.000 50.23234 3 ILE B O 1
ATOM 2757 N N . ARG B 2 4 ? 10.08400 -8.93400 12.34900 1.000 53.00899 4 ARG B N 1
ATOM 2758 C CA . ARG B 2 4 ? 9.01100 -8.00200 12.67700 1.000 57.64902 4 ARG B CA 1
ATOM 2759 C C . ARG B 2 4 ? 8.29800 -7.53400 11.41800 1.000 51.44564 4 ARG B C 1
ATOM 2760 O O . ARG B 2 4 ? 7.07600 -7.33100 11.42300 1.000 46.96616 4 ARG B O 1
ATOM 2781 N N . GLU B 2 5 ? 9.04900 -7.35600 10.32700 1.000 47.40042 5 GLU B N 1
ATOM 2782 C CA . GLU B 2 5 ? 8.43900 -6.94500 9.06500 1.000 51.84569 5 GLU B CA 1
ATOM 2783 C C . GLU B 2 5 ? 7.49000 -8.02300 8.54800 1.000 46.23449 5 GLU B C 1
ATOM 2784 O O . GLU B 2 5 ? 6.36100 -7.73400 8.13800 1.000 47.66624 5 GLU B O 1
ATOM 2796 N N . LEU B 2 6 ? 7.95000 -9.27700 8.53600 1.000 48.49002 6 LEU B N 1
ATOM 2797 C CA . LEU B 2 6 ? 7.10400 -10.38300 8.10400 1.000 47.15565 6 LEU B CA 1
ATOM 2798 C C . LEU B 2 6 ? 5.81900 -10.44000 8.91800 1.000 39.40472 6 LEU B C 1
ATOM 2799 O O . LEU B 2 6 ? 4.71600 -10.50100 8.35800 1.000 39.38630 6 LEU B O 1
ATOM 2815 N N . ARG B 2 7 ? 5.95500 -10.45100 10.24700 1.000 44.08160 7 ARG B N 1
ATOM 2816 C CA . ARG B 2 7 ? 4.79100 -10.50400 11.12300 1.000 39.50474 7 ARG B CA 1
ATOM 2817 C C . ARG B 2 7 ? 3.85000 -9.34000 10.87400 1.000 38.77044 7 ARG B C 1
ATOM 2818 O O . ARG B 2 7 ? 2.63400 -9.53100 10.74600 1.000 40.23377 7 ARG B O 1
ATOM 2839 N N . ALA B 2 8 ? 4.39000 -8.12100 10.81600 1.000 40.17324 8 ALA B N 1
ATOM 2840 C CA . ALA B 2 8 ? 3.54500 -6.94200 10.62500 1.000 40.25219 8 ALA B CA 1
ATOM 2841 C C . ALA B 2 8 ? 2.81500 -7.00500 9.29200 1.000 42.22348 8 ALA B C 1
ATOM 2842 O O . ALA B 2 8 ? 1.65700 -6.58200 9.18600 1.000 38.75201 8 ALA B O 1
ATOM 2849 N N . ALA B 2 9 ? 3.47700 -7.53000 8.25200 1.000 41.04176 9 ALA B N 1
ATOM 2850 C CA . ALA B 2 9 ? 2.80800 -7.68100 6.96500 1.000 40.40221 9 ALA B CA 1
ATOM 2851 C C . ALA B 2 9 ? 1.68400 -8.70700 7.04700 1.000 39.32050 9 ALA B C 1
ATOM 2852 O O . ALA B 2 9 ? 0.58800 -8.47700 6.51500 1.000 38.54146 9 ALA B O 1
ATOM 2859 N N . LEU B 2 10 ? 1.93300 -9.84900 7.69700 1.000 38.45987 10 LEU B N 1
ATOM 2860 C CA . LEU B 2 10 ? 0.86400 -10.83500 7.89000 1.000 38.40724 10 LEU B CA 1
ATOM 2861 C C . LEU B 2 10 ? -0.31900 -10.23200 8.64000 1.000 38.23616 10 LEU B C 1
ATOM 2862 O O . LEU B 2 10 ? -1.47900 -10.49500 8.31700 1.000 38.15194 10 LEU B O 1
ATOM 2878 N N . ILE B 2 11 ? -0.04400 -9.44800 9.67600 1.000 38.22564 11 ILE B N 1
ATOM 2879 C CA . ILE B 2 11 ? -1.12400 -8.83400 10.45700 1.000 38.09667 11 ILE B CA 1
ATOM 2880 C C . ILE B 2 11 ? -1.91800 -7.87200 9.58900 1.000 38.03614 11 ILE B C 1
ATOM 2881 O O . ILE B 2 11 ? -3.15700 -7.90000 9.56000 1.000 40.56539 11 ILE B O 1
ATOM 2897 N N . LEU B 2 12 ? -1.21000 -7.01500 8.85800 1.000 37.98350 12 LEU B N 1
ATOM 2898 C CA A LEU B 2 12 ? -1.87200 -6.05200 7.98100 0.400 46.34766 12 LEU B CA 1
ATOM 2899 C CA B LEU B 2 12 ? -1.86800 -6.05500 7.98000 0.600 46.38977 12 LEU B CA 1
ATOM 2900 C C . LEU B 2 12 ? -2.79900 -6.75200 6.99300 1.000 42.69722 12 LEU B C 1
ATOM 2901 O O . LEU B 2 12 ? -3.96900 -6.37200 6.83700 1.000 42.98936 12 LEU B O 1
ATOM 2930 N N . LEU B 2 13 ? -2.29000 -7.77000 6.30700 1.000 39.34945 13 LEU B N 1
ATOM 2931 C CA . LEU B 2 13 ? -3.10900 -8.48000 5.33000 1.000 42.60248 13 LEU B CA 1
ATOM 2932 C C . LEU B 2 13 ? -4.27700 -9.19300 5.98900 1.000 41.53919 13 LEU B C 1
ATOM 2933 O O . LEU B 2 13 ? -5.38400 -9.21500 5.45200 1.000 39.92847 13 LEU B O 1
ATOM 2949 N N . ALA B 2 14 ? -4.05100 -9.79300 7.15500 1.000 37.94929 14 ALA B N 1
ATOM 2950 C CA . ALA B 2 14 ? -5.14300 -10.50000 7.82100 1.000 39.08890 14 ALA B CA 1
ATOM 2951 C C . ALA B 2 14 ? -6.26400 -9.53400 8.18600 1.000 41.90766 14 ALA B C 1
ATOM 2952 O O . ALA B 2 14 ? -7.45200 -9.84400 8.01400 1.000 40.05480 14 ALA B O 1
ATOM 2959 N N . LEU B 2 15 ? -5.90600 -8.34500 8.67700 1.000 40.26799 15 LEU B N 1
ATOM 2960 C CA . LEU B 2 15 ? -6.92600 -7.37100 9.04500 1.000 41.88660 15 LEU B CA 1
ATOM 2961 C C . LEU B 2 15 ? -7.63800 -6.83400 7.81200 1.000 47.07407 15 LEU B C 1
ATOM 2962 O O . LEU B 2 15 ? -8.84600 -6.58900 7.84200 1.000 48.15577 15 LEU B O 1
ATOM 2978 N N . LYS B 2 16 ? -6.90200 -6.63700 6.71800 1.000 47.45306 16 LYS B N 1
ATOM 2979 C CA . LYS B 2 16 ? -7.55200 -6.19900 5.48300 1.000 55.29874 16 LYS B CA 1
ATOM 2980 C C . LYS B 2 16 ? -8.53500 -7.25200 4.98700 1.000 54.79078 16 LYS B C 1
ATOM 2981 O O . LYS B 2 16 ? -9.66400 -6.92800 4.59100 1.000 54.86710 16 LYS B O 1
ATOM 3000 N N . LYS B 2 17 ? -8.12300 -8.51500 5.00700 1.000 47.08196 17 LYS B N 1
ATOM 3001 C CA . LYS B 2 17 ? -9.02700 -9.61300 4.68400 1.000 53.36166 17 LYS B CA 1
ATOM 3002 C C . LYS B 2 17 ? -10.28400 -9.55200 5.54000 1.000 58.24909 17 LYS B C 1
ATOM 3003 O O . LYS B 2 17 ? -11.40500 -9.66800 5.03300 1.000 58.12276 17 LYS B O 1
ATOM 3022 N N . GLN B 2 18 ? -10.11500 -9.36800 6.85100 1.000 50.89294 18 GLN B N 1
ATOM 3023 C CA . GLN B 2 18 ? -11.27200 -9.40200 7.74100 1.000 54.96712 18 GLN B CA 1
ATOM 3024 C C . GLN B 2 18 ? -12.21200 -8.23500 7.47100 1.000 60.64411 18 GLN B C 1
ATOM 3025 O O . GLN B 2 18 ? -13.43500 -8.40800 7.44700 1.000 62.91017 18 GLN B O 1
ATOM 3039 N N . HIS B 2 19 ? -11.66500 -7.04200 7.26900 1.000 62.06797 19 HIS B N 1
ATOM 3040 C CA . HIS B 2 19 ? -12.4760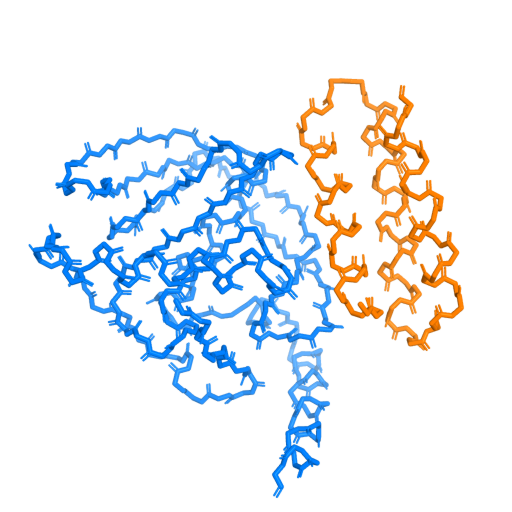0 -5.83600 7.15300 1.000 67.86866 19 HIS B CA 1
ATOM 3041 C C . HIS B 2 19 ? -12.89700 -5.53100 5.72500 1.000 66.79485 19 HIS B C 1
ATOM 3042 O O . HIS B 2 19 ? -13.67900 -4.59700 5.51700 1.000 73.39301 19 HIS B O 1
ATOM 3056 N N . ALA B 2 20 ? -12.41900 -6.29300 4.74700 1.000 65.92106 20 ALA B N 1
ATOM 3057 C CA . ALA B 2 20 ? -12.78800 -6.06900 3.35800 1.000 66.82907 20 ALA B CA 1
ATOM 3058 C C . ALA B 2 20 ? -14.18200 -6.61100 3.06900 1.000 74.52999 20 ALA B C 1
ATOM 3059 O O . ALA B 2 20 ? -14.55000 -7.69800 3.51800 1.000 79.19107 20 ALA B O 1
ATOM 3066 N N . GLU B 2 21 ? -14.95500 -5.84400 2.31200 1.000 84.56803 21 GLU B N 1
ATOM 3067 C CA . GLU B 2 21 ? -16.24600 -6.30500 1.81900 1.000 98.72763 21 GLU B CA 1
ATOM 3068 C C . GLU B 2 21 ? -16.14700 -6.91900 0.43100 1.000 98.90923 21 GLU B C 1
ATOM 3069 O O . GLU B 2 21 ? -16.86100 -7.88700 0.13700 1.000 98.26178 21 GLU B O 1
ATOM 3081 N N . ASP B 2 22 ? -15.26800 -6.40000 -0.40900 1.000 90.47401 22 ASP B N 1
ATOM 3082 C CA . ASP B 2 22 ? -15.06300 -6.94100 -1.74700 1.000 91.46360 22 ASP B CA 1
ATOM 3083 C C . ASP B 2 22 ? -14.31600 -8.26600 -1.67300 1.000 88.90540 22 ASP B C 1
ATOM 3084 O O . ASP B 2 22 ? -13.19900 -8.30500 -1.14100 1.000 77.89092 22 ASP B O 1
ATOM 3093 N N . PRO B 2 23 ? -14.87800 -9.36700 -2.18700 1.000 80.93865 23 PRO B N 1
ATOM 3094 C CA . PRO B 2 23 ? -14.13500 -10.64000 -2.16500 1.000 78.82787 23 PRO B CA 1
ATOM 3095 C C . PRO B 2 23 ? -12.86500 -10.62500 -2.99700 1.000 75.50905 23 PRO B C 1
ATOM 3096 O O . PRO B 2 23 ? -12.02200 -11.51400 -2.82100 1.000 60.93362 23 PRO B O 1
ATOM 3107 N N . ASP B 2 24 ? -12.70500 -9.65800 -3.90300 1.000 71.60069 24 ASP B N 1
ATOM 3108 C CA . ASP B 2 24 ? -11.46000 -9.53800 -4.65200 1.000 72.39026 24 ASP B CA 1
ATOM 3109 C C . ASP B 2 24 ? -10.34200 -8.94400 -3.80600 1.000 65.66314 24 ASP B C 1
ATOM 3110 O O . ASP B 2 24 ? -9.17100 -9.28700 -4.01000 1.000 61.55475 24 ASP B O 1
ATOM 3119 N N . ALA B 2 25 ? -10.67800 -8.05300 -2.87300 1.000 61.56264 25 ALA B N 1
ATOM 3120 C CA . ALA B 2 25 ? -9.69600 -7.59300 -1.89800 1.000 65.99739 25 ALA B CA 1
ATOM 3121 C C . ALA B 2 25 ? -9.31100 -8.71800 -0.94300 1.000 58.09644 25 ALA B C 1
ATOM 3122 O O . ALA B 2 25 ? -8.14100 -8.85200 -0.55300 1.000 58.98076 25 ALA B O 1
ATOM 3129 N N . GLN B 2 26 ? -10.27600 -9.54300 -0.55500 1.000 59.62557 26 GLN B N 1
ATOM 3130 C CA . GLN B 2 26 ? -9.95800 -10.69000 0.29500 1.000 63.29180 26 GLN B CA 1
ATOM 3131 C C . GLN B 2 26 ? -9.09900 -11.70600 -0.45000 1.000 58.81758 26 GLN B C 1
ATOM 3132 O O . GLN B 2 26 ? -8.17000 -12.27700 0.12800 1.000 54.04332 26 GLN B O 1
ATOM 3146 N N . ARG B 2 27 ? -9.37900 -11.93700 -1.73500 1.000 55.07239 27 ARG B N 1
ATOM 3147 C CA . ARG B 2 27 ? -8.55000 -12.85900 -2.50100 1.000 56.27254 27 ARG B CA 1
ATOM 3148 C C . ARG B 2 27 ? -7.12100 -12.34100 -2.60000 1.000 54.78815 27 ARG B C 1
ATOM 3149 O O . ARG B 2 27 ? -6.16100 -13.09500 -2.40700 1.000 54.06175 27 ARG B O 1
ATOM 3170 N N . VAL B 2 28 ? -6.96100 -11.05100 -2.91100 1.000 54.37494 28 VAL B N 1
ATOM 3171 C CA . VAL B 2 28 ? -5.61800 -10.49600 -3.05200 1.000 53.04057 28 VAL B CA 1
ATOM 3172 C C . VAL B 2 28 ? -4.85500 -10.62900 -1.74700 1.000 50.05337 28 VAL B C 1
ATOM 3173 O O . VAL B 2 28 ? -3.67700 -11.01900 -1.72800 1.000 49.22959 28 VAL B O 1
ATOM 3186 N N . ALA B 2 29 ? -5.52200 -10.33100 -0.63300 1.000 48.44528 29 ALA B N 1
ATOM 3187 C CA . ALA B 2 29 ? -4.88000 -10.46800 0.67500 1.000 47.32673 29 ALA B CA 1
ATOM 3188 C C . ALA B 2 29 ? -4.46600 -11.90800 0.93800 1.000 46.75561 29 ALA B C 1
ATOM 3189 O O . ALA B 2 29 ? -3.33100 -12.17400 1.35000 1.000 46.64243 29 ALA B O 1
ATOM 3196 N N . ASP B 2 30 ? -5.38000 -12.85800 0.72400 1.000 47.57413 30 ASP B N 1
ATOM 3197 C CA . ASP B 2 30 ? -5.04300 -14.25800 0.96600 1.000 51.91938 30 ASP B CA 1
ATOM 3198 C C . ASP B 2 30 ? -3.86100 -14.68500 0.10300 1.000 50.27182 30 ASP B C 1
ATOM 3199 O O . ASP B 2 30 ? -2.99900 -15.44300 0.54900 1.000 47.63203 30 ASP B O 1
ATOM 3208 N N . GLU B 2 31 ? -3.79300 -14.18900 -1.13700 1.000 50.42447 31 GLU B N 1
ATOM 3209 C CA . GLU B 2 31 ? -2.71300 -14.59200 -2.03600 1.000 53.31692 31 GLU B CA 1
ATOM 3210 C C . GLU B 2 31 ? -1.36300 -14.08700 -1.54800 1.000 49.04272 31 GLU B C 1
ATOM 3211 O O . GLU B 2 31 ? -0.36700 -14.81500 -1.60500 1.000 48.85323 31 GLU B O 1
ATOM 3223 N N . LEU B 2 32 ? -1.31000 -12.84400 -1.07200 1.000 47.26093 32 LEU B N 1
ATOM 3224 C CA . LEU B 2 32 ? -0.05000 -12.31500 -0.55700 1.000 48.07155 32 LEU B CA 1
ATOM 3225 C C . LEU B 2 32 ? 0.36400 -13.03400 0.71900 1.000 47.23198 32 LEU B C 1
ATOM 3226 O O . LEU B 2 32 ? 1.55700 -13.27800 0.93600 1.000 47.07407 32 LEU B O 1
ATOM 3242 N N . MET B 2 33 ? -0.60400 -13.39000 1.57300 1.000 42.34718 33 MET B N 1
ATOM 3243 C CA . MET B 2 33 ? -0.27200 -14.14700 2.78000 1.000 43.69998 33 MET B CA 1
ATOM 3244 C C . MET B 2 33 ? 0.31800 -15.51300 2.43800 1.000 45.32649 33 MET B C 1
ATOM 3245 O O . MET B 2 33 ? 1.30000 -15.94400 3.04900 1.000 44.55797 33 MET B O 1
ATOM 3259 N N . LYS B 2 34 ? -0.26100 -16.20600 1.45700 1.000 44.35005 34 LYS B N 1
ATOM 3260 C CA . LYS B 2 34 ? 0.27300 -17.50700 1.06800 1.000 50.00073 34 LYS B CA 1
ATOM 3261 C C . LYS B 2 34 ? 1.71400 -17.39400 0.58000 1.000 47.38726 34 LYS B C 1
ATOM 3262 O O . LYS B 2 34 ? 2.55000 -18.24800 0.89100 1.000 46.59769 34 LYS B O 1
ATOM 3281 N N . LYS B 2 35 ? 2.02200 -16.36200 -0.20600 1.000 49.51646 35 LYS B N 1
ATOM 3282 C CA . LYS B 2 35 ? 3.39400 -16.20900 -0.67800 1.000 51.76410 35 LYS B CA 1
ATOM 3283 C C . LYS B 2 35 ? 4.33900 -15.96100 0.48300 1.000 51.95886 35 LYS B C 1
ATOM 3284 O O . LYS B 2 35 ? 5.45800 -16.48300 0.51000 1.000 53.76960 35 LYS B O 1
ATOM 3303 N N . LEU B 2 36 ? 3.90900 -15.15200 1.44900 1.000 48.12156 36 LEU B N 1
ATOM 3304 C CA . LEU B 2 36 ? 4.72400 -14.92300 2.63700 1.000 49.89282 36 LEU B CA 1
ATOM 3305 C C . LEU B 2 36 ? 4.95300 -16.22200 3.38800 1.000 50.11917 36 LEU B C 1
ATOM 3306 O O . LEU B 2 36 ? 6.08700 -16.54600 3.75100 1.000 52.06151 36 LEU B O 1
ATOM 3322 N N . PHE B 2 37 ? 3.87700 -16.98000 3.63900 1.000 43.90263 37 PHE B N 1
ATOM 3323 C CA . PHE B 2 37 ? 4.02700 -18.25700 4.33400 1.000 46.00815 37 PHE B CA 1
ATOM 3324 C C . PHE B 2 37 ? 5.00900 -19.16700 3.60000 1.000 50.79820 37 PHE B C 1
ATOM 3325 O O . PHE B 2 37 ? 5.89500 -19.77200 4.21500 1.000 55.53034 37 PHE B O 1
ATOM 3342 N N . ASP B 2 38 ? 4.85700 -19.28200 2.27900 1.000 52.93529 38 ASP B N 1
ATOM 3343 C CA . ASP B 2 38 ? 5.72100 -20.18900 1.51300 1.000 60.51252 38 ASP B CA 1
ATOM 3344 C C . ASP B 2 38 ? 7.17200 -19.72400 1.53800 1.000 60.82308 38 ASP B C 1
ATOM 3345 O O . ASP B 2 38 ? 8.08900 -20.53700 1.68200 1.000 65.79210 38 ASP B O 1
ATOM 3354 N N . ALA B 2 39 ? 7.39800 -18.41900 1.38900 1.000 58.94391 39 ALA B N 1
ATOM 3355 C CA . ALA B 2 39 ? 8.76200 -17.90800 1.41800 1.000 63.26811 39 ALA B CA 1
ATOM 3356 C C . ALA B 2 39 ? 9.37200 -18.06300 2.80500 1.000 61.37578 39 ALA B C 1
ATOM 3357 O O . ALA B 2 39 ? 10.54700 -18.42600 2.93300 1.000 68.47926 39 ALA B O 1
ATOM 3364 N N . ALA B 2 40 ? 8.58600 -17.81300 3.85400 1.000 60.38882 40 ALA B N 1
ATOM 3365 C CA . ALA B 2 40 ? 9.12200 -17.90600 5.20700 1.000 64.31561 40 ALA B CA 1
ATOM 3366 C C . ALA B 2 40 ? 9.35400 -19.35500 5.62100 1.000 64.10769 40 ALA B C 1
ATOM 3367 O O . ALA B 2 40 ? 10.24400 -19.62900 6.43600 1.000 65.23940 40 ALA B O 1
ATOM 3374 N N . HIS B 2 41 ? 8.57400 -20.29000 5.07600 1.000 61.02311 41 HIS B N 1
ATOM 3375 C CA . HIS B 2 41 ? 8.78900 -21.70600 5.36100 1.000 68.66876 41 HIS B CA 1
ATOM 3376 C C . HIS B 2 41 ? 10.11600 -22.20500 4.79600 1.000 70.47950 41 HIS B C 1
ATOM 3377 O O . HIS B 2 41 ? 10.65800 -23.19100 5.30300 1.000 73.92202 41 HIS B O 1
ATOM 3391 N N . ARG B 2 42 ? 10.64100 -21.54900 3.76300 1.000 64.27086 42 ARG B N 1
ATOM 3392 C CA . ARG B 2 42 ? 11.92400 -21.90000 3.17500 1.000 68.88194 42 ARG B CA 1
ATOM 3393 C C . ARG B 2 42 ? 13.06000 -21.00800 3.65600 1.000 68.31082 42 ARG B C 1
ATOM 3394 O O . ARG B 2 42 ? 14.19300 -21.17100 3.19500 1.000 71.48752 42 ARG B O 1
ATOM 3415 N N . ASN B 2 43 ? 12.78500 -20.07100 4.56100 1.000 68.47926 43 ASN B N 1
ATOM 3416 C CA . ASN B 2 43 ? 13.76500 -19.06600 4.96300 1.000 71.72439 43 ASN B CA 1
ATOM 3417 C C . ASN B 2 43 ? 14.35600 -18.36900 3.73700 1.000 66.06318 43 ASN B C 1
ATOM 3418 O O . ASN B 2 43 ? 15.56200 -18.12900 3.65300 1.000 72.02179 43 ASN B O 1
ATOM 3429 N N . ASP B 2 44 ? 13.49200 -18.06200 2.76700 1.000 63.91819 44 ASP B N 1
ATOM 3430 C CA . ASP B 2 44 ? 13.88200 -17.30600 1.57200 1.000 66.79222 44 ASP B CA 1
ATOM 3431 C C . ASP B 2 44 ? 13.68900 -15.82200 1.87300 1.000 67.89235 44 ASP B C 1
ATOM 3432 O O . ASP B 2 44 ? 12.69500 -15.19600 1.49800 1.000 64.49984 44 ASP B O 1
ATOM 3441 N N . LYS B 2 45 ? 14.66800 -15.25500 2.57600 1.000 67.44756 45 LYS B N 1
ATOM 3442 C CA . LYS B 2 45 ? 14.52200 -13.88500 3.05000 1.000 73.64041 45 LYS B CA 1
ATOM 3443 C C . LYS B 2 45 ? 14.32700 -12.90900 1.89900 1.000 72.49817 45 LYS B C 1
ATOM 3444 O O . LYS B 2 45 ? 13.65200 -11.88600 2.06400 1.000 64.20770 45 LYS B O 1
ATOM 3463 N N . ASP B 2 46 ? 14.88400 -13.21800 0.72500 1.000 73.82990 46 ASP B N 1
ATOM 3464 C CA . ASP B 2 46 ? 14.77100 -12.31600 -0.41400 1.000 75.46431 46 ASP B CA 1
ATOM 3465 C C . ASP B 2 46 ? 13.33000 -12.19800 -0.88900 1.000 67.85287 46 ASP B C 1
ATOM 3466 O O . ASP B 2 46 ? 12.82300 -11.09000 -1.09900 1.000 65.46574 46 ASP B O 1
ATOM 3475 N N . LYS B 2 47 ? 12.66200 -13.33200 -1.09800 1.000 65.27888 47 LYS B N 1
ATOM 3476 C CA . LYS B 2 47 ? 11.27900 -13.26800 -1.54800 1.000 67.00014 47 LYS B CA 1
ATOM 3477 C C . LYS B 2 47 ? 10.39800 -12.64400 -0.47800 1.000 57.68586 47 LYS B C 1
ATOM 3478 O O . LYS B 2 47 ? 9.51300 -11.84300 -0.78800 1.000 58.49649 47 LYS B O 1
ATOM 3497 N N . VAL B 2 48 ? 10.63600 -12.99000 0.79100 1.000 58.05433 48 VAL B N 1
ATOM 3498 C CA . VAL B 2 48 ? 9.86400 -12.38800 1.87400 1.000 55.73826 48 VAL B CA 1
ATOM 3499 C C . VAL B 2 48 ? 9.96200 -10.86400 1.81000 1.000 53.51957 48 VAL B C 1
ATOM 3500 O O . VAL B 2 48 ? 8.95500 -10.15500 1.88300 1.000 50.02968 48 VAL B O 1
ATOM 3513 N N . LYS B 2 49 ? 11.17900 -10.33700 1.66700 1.000 56.51993 49 LYS B N 1
ATOM 3514 C CA . LYS B 2 49 ? 11.34600 -8.88900 1.60200 1.000 56.70943 49 LYS B CA 1
ATOM 3515 C C . LYS B 2 49 ? 10.59400 -8.29500 0.41800 1.000 55.60930 49 LYS B C 1
ATOM 3516 O O . LYS B 2 49 ? 9.99200 -7.22300 0.53100 1.000 54.60128 49 LYS B O 1
ATOM 3535 N N . LYS B 2 50 ? 10.61100 -8.98000 -0.72500 1.000 59.15709 50 LYS B N 1
ATOM 3536 C CA . LYS B 2 50 ? 9.89100 -8.49200 -1.89200 1.000 60.45988 50 LYS B CA 1
ATOM 3537 C C . LYS B 2 50 ? 8.38700 -8.50800 -1.66500 1.000 57.49637 50 LYS B C 1
ATOM 3538 O O . LYS B 2 50 ? 7.68400 -7.55400 -2.02600 1.000 57.87799 50 LYS B O 1
ATOM 3557 N N . VAL B 2 51 ? 7.87300 -9.58800 -1.08300 1.000 50.59817 51 VAL B N 1
ATOM 3558 C CA . VAL B 2 51 ? 6.43200 -9.70500 -0.88500 1.000 54.28282 51 VAL B CA 1
ATOM 3559 C C . VAL B 2 51 ? 5.94400 -8.68700 0.14100 1.000 51.75884 51 VAL B C 1
ATOM 3560 O O . VAL B 2 51 ? 4.85600 -8.11400 -0.00200 1.000 49.38750 51 VAL B O 1
ATOM 3573 N N . VAL B 2 52 ? 6.72900 -8.45600 1.19700 1.000 49.41645 52 VAL B N 1
ATOM 3574 C CA . VAL B 2 52 ? 6.34500 -7.44700 2.18100 1.000 45.94498 52 VAL B CA 1
ATOM 3575 C C . VAL B 2 52 ? 6.14900 -6.09800 1.50100 1.000 56.55941 52 VAL B C 1
ATOM 3576 O O . VAL B 2 52 ? 5.18400 -5.37400 1.77300 1.000 57.37793 52 VAL B O 1
ATOM 3589 N N . GLU B 2 53 ? 7.07500 -5.73000 0.61700 1.000 60.48357 53 GLU B N 1
ATOM 3590 C CA . GLU B 2 53 ? 6.97900 -4.43300 -0.04100 1.000 64.51300 53 GLU B CA 1
ATOM 3591 C C . GLU B 2 53 ? 5.76500 -4.37800 -0.95500 1.000 64.64986 53 GLU B C 1
ATOM 3592 O O . GLU B 2 53 ? 5.07200 -3.36000 -1.00700 1.000 63.71290 53 GLU B O 1
ATOM 3604 N N . GLU B 2 54 ? 5.47200 -5.47400 -1.66400 1.000 59.57556 54 GLU B N 1
ATOM 3605 C CA . GLU B 2 54 ? 4.25900 -5.49600 -2.46900 1.000 61.87321 54 GLU B CA 1
ATOM 3606 C C . GLU B 2 54 ? 3.02200 -5.39100 -1.58600 1.000 65.72104 54 GLU B C 1
ATOM 3607 O O . GLU B 2 54 ? 2.07300 -4.67800 -1.92200 1.000 70.98746 54 GLU B O 1
ATOM 3619 N N . ALA B 2 55 ? 3.02100 -6.07000 -0.43400 1.000 62.21272 55 ALA B N 1
ATOM 3620 C CA . ALA B 2 55 ? 1.85600 -6.01900 0.44400 1.000 59.04655 55 ALA B CA 1
ATOM 3621 C C . ALA B 2 55 ? 1.58500 -4.59400 0.91800 1.000 65.44469 55 ALA B C 1
ATOM 3622 O O . ALA B 2 55 ? 0.43800 -4.13800 0.91700 1.000 66.67378 55 ALA B O 1
ATOM 3629 N N . LYS B 2 56 ? 2.63200 -3.87800 1.33900 1.000 59.95719 56 LYS B N 1
ATOM 3630 C CA . LYS B 2 56 ? 2.44800 -2.50600 1.80000 1.000 69.67414 56 LYS B CA 1
ATOM 3631 C C . LYS B 2 56 ? 1.77300 -1.65100 0.73200 1.000 75.59591 56 LYS B C 1
ATOM 3632 O O . LYS B 2 56 ? 0.93500 -0.79900 1.04700 1.000 83.51001 56 LYS B O 1
ATOM 3651 N N . LYS B 2 57 ? 2.11700 -1.87200 -0.53600 1.000 73.78516 57 LYS B N 1
ATOM 3652 C CA . LYS B 2 57 ? 1.54300 -1.06900 -1.61100 1.000 80.60177 57 LYS B CA 1
ATOM 3653 C C . LYS B 2 57 ? 0.07400 -1.41100 -1.83700 1.000 87.10781 57 LYS B C 1
ATOM 3654 O O . LYS B 2 57 ? -0.77100 -0.51600 -1.95500 1.000 92.33475 57 LYS B O 1
ATOM 3673 N N . VAL B 2 58 ? -0.25000 -2.70700 -1.90100 1.000 90.23977 58 VAL B N 1
ATOM 3674 C CA . VAL B 2 58 ? -1.62700 -3.11900 -2.16200 1.000 96.09836 58 VAL B CA 1
ATOM 3675 C C . VAL B 2 58 ? -2.55100 -2.67200 -1.03800 1.000 96.58526 58 VAL B C 1
ATOM 3676 O O . VAL B 2 58 ? -3.76000 -2.50300 -1.24500 1.000 102.63862 58 VAL B O 1
ATOM 3689 N N . VAL B 2 59 ? -2.00900 -2.48100 0.16500 1.000 96.83003 59 VAL B N 1
ATOM 3690 C CA . VAL B 2 59 ? -2.80400 -1.95500 1.26900 1.000 100.15411 59 VAL B CA 1
ATOM 3691 C C . VAL B 2 59 ? -2.97600 -0.44300 1.14600 1.000 106.02587 59 VAL B C 1
ATOM 3692 O O . VAL B 2 59 ? -3.99300 0.10700 1.58300 1.000 116.29815 59 VAL B O 1
ATOM 3705 N N . SER B 2 60 ? -2.00100 0.25300 0.56200 1.000 107.45236 60 SER B N 1
ATOM 3706 C CA . SER B 2 60 ? -2.16100 1.67500 0.28200 1.000 107.03915 60 SER B CA 1
ATOM 3707 C C . SER B 2 60 ? -3.19000 1.94100 -0.81000 1.000 107.99190 60 SER B C 1
ATOM 3708 O O . SER B 2 60 ? -3.47500 3.10900 -1.10000 1.000 106.37328 60 SER B O 1
ATOM 3716 N N . THR B 2 61 ? -3.74400 0.89500 -1.41500 1.000 119.05112 61 THR B N 1
ATOM 3717 C CA . THR B 2 61 ? -4.66500 1.02800 -2.54100 1.000 120.39075 61 THR B CA 1
ATOM 3718 C C . THR B 2 61 ? -6.10300 1.07000 -2.04100 1.000 106.06272 61 THR B C 1
ATOM 3719 O O . THR B 2 61 ? -6.92200 1.83300 -2.55000 1.000 102.59651 61 THR B O 1
#

Solvent-accessible surface area: 12279 Å² total; per-residue (Å²): 74,94,48,117,33,7,54,6,39,32,105,113,0,98,54,116,3,154,87,12,167,100,22,60,107,77,5,85,102,26,8,89,19,0,19,81,4,1,59,77,17,20,15,35,8,0,0,0,0,5,11,62,41,46,94,37,0,0,0,1,8,29,19,76,106,126,62,104,42,66,4,0,0,33,2,116,69,92,66,60,44,171,107,107,67,109,37,53,9,27,14,27,0,0,24,52,23,40,23,71,3,73,8,21,38,76,0,77,0,88,7,45,41,108,90,24,84,109,45,118,47,83,1,97,15,7,31,0,5,10,0,6,19,10,6,14,1,0,80,8,76,2,3,0,46,89,23,71,96,136,68,44,46,136,6,63,107,98,0,56,142,97,44,155,161,145,132,116,37,96,100,75,12,43,38,2,13,36,62,3,8,3,72,43,77,96,25,171,76,95,78,47,63,120,45,4,46,74,7,8,110,92,0,18,77,1,22,132,166,102,56,96,97,100,1,103,146,9,7,104,87,2,97,152,59,42,98,150

Foldseek 3Di:
DAAAFAAPPPQLLQDQAAADPDLDVVVVVLVVNQVVNCVVLPHFKAAVSRRSHRYGKMWGDPDPVSPDIWIFGPKDKAAPDPDWDWDFDDDSRLPPHTHIDIDRFWIKMWGAGSNRHIDIDIGGDPVSVVVVQRVCSNNSHHRLVRPDPVVSVVSRVVVVVVVVVVD/DQVVLLVVLLVLLVVQLVPDPDVVSVVVSVVLNVQSVVCVVVVVSVSNVVSSVVSVVSSVD

InterPro domains:
  IPR023635 Peptide deformylase [MF_00163] (2-163)
  IPR023635 Peptide deformylase [PF01327] (4-153)
  IPR023635 Peptide deformylase [PIRSF004749] (1-166)
  IPR023635 Peptide deformylase [PR01576] (33-62)
  IPR023635 Peptide deformylase [PR01576] (90-101)
  IPR023635 Peptide deformylase [PR01576] (102-120)
  IPR023635 Peptide deformylase [PR01576] (121-150)
  IPR023635 Peptide deformylase [PTHR10458] (3-163)
  IPR023635 Peptide deformylase [TIGR00079] (4-161)
  IPR023635 Peptide deformylase [cd00487] (6-144)
  IPR036821 Peptide deformylase superfamily [G3DSA:3.90.45.10] (1-168)
  IPR036821 Peptide deformylase superfamily [SSF56420] (2-165)

Radius of gyration: 17.35 Å; Cα contacts (8 Å, |Δi|>4): 379; chains: 2; bounding box: 44×38×46 Å

B-factor: mean 62.75, std 21.17, range [33.22, 179.26]

Nearest PDB structures (foldseek):
  8s1x-assembly1_B  TM=1.017E+00  e=1.474E-07  synthetic construct
  7jzn-assembly1_E  TM=8.724E-01  e=3.860E-01  synthetic construct
  7rmx-assembly1_A-2  TM=8.470E-01  e=4.661E-01  synthetic construct
  7sh3-assembly1_A  TM=8.491E-01  e=7.709E-01  synthetic construct
  6n4n-assembly1_F  TM=7.860E-01  e=9.914E-01  synthetic construct

Organism: Pseudomonas aeruginosa (strain ATCC 15692 / DSM 22644 / CIP 104116 / JCM 14847 / LMG 12228 / 1C / PRS 101 / PAO1) (NCBI:txid208964)

Sequence (228 aa):
AILNILEFPDPRLRTIAKPVEVVDDAVRQLIDDMFETMYEAPGIGLAATQVNVHKRIVVMDLSEDKSEPRVFINPEFEPLTEDMDQYQEGCLSVPGFYENVDRPQKVRIKALDRDGNPFEEVAEGLLAVCCIQHECDHLNGKLFVDYLSTLKRDRIRKKLEKQHRQQADYIRELRAALILLLALKKQHAEDPDAQRVADELMKKLFDAAHRNDKDKVKKVVEEAKKVVST